Protein AF-A0A1Y2V4C5-F1 (afdb_monomer_lite)

Radius of gyration: 50.2 Å; chains: 1; bounding box: 95×30×123 Å

pLDDT: mean 75.64, std 15.16, range [37.66, 94.31]

Structure (mmCIF, N/CA/C/O backbone):
data_AF-A0A1Y2V4C5-F1
#
_entry.id   AF-A0A1Y2V4C5-F1
#
loop_
_atom_site.group_PDB
_atom_site.id
_atom_site.type_symbol
_atom_site.label_atom_id
_atom_site.label_alt_id
_atom_site.label_comp_id
_atom_site.label_asym_id
_atom_site.label_entity_id
_atom_site.label_seq_id
_atom_site.pdbx_PDB_ins_code
_atom_site.Cartn_x
_atom_site.Cartn_y
_atom_site.Cartn_z
_atom_site.occupancy
_atom_site.B_iso_or_equiv
_atom_site.auth_seq_id
_atom_site.auth_comp_id
_atom_site.auth_asym_id
_atom_site.auth_atom_id
_atom_site.pdbx_PDB_model_num
ATOM 1 N N . MET A 1 1 ? -39.840 11.032 -81.478 1.00 46.09 1 MET A N 1
ATOM 2 C CA . MET A 1 1 ? -39.096 10.613 -82.683 1.00 46.09 1 MET A CA 1
ATOM 3 C C . MET A 1 1 ? -38.086 11.692 -83.030 1.00 46.09 1 MET A C 1
ATOM 5 O O . MET A 1 1 ? -38.484 12.723 -83.542 1.00 46.09 1 MET A O 1
ATOM 9 N N . ALA A 1 2 ? -36.811 11.477 -82.729 1.00 44.84 2 ALA A N 1
ATOM 10 C CA . ALA A 1 2 ? -35.700 12.157 -83.389 1.00 44.84 2 ALA A CA 1
ATOM 11 C C . ALA A 1 2 ? -34.472 11.271 -83.172 1.00 44.84 2 ALA A C 1
ATOM 13 O O . ALA A 1 2 ? -34.138 10.928 -82.042 1.00 44.84 2 ALA A O 1
ATOM 14 N N . LYS A 1 3 ? -33.939 10.770 -84.283 1.00 42.38 3 LYS A N 1
ATOM 15 C CA . LYS A 1 3 ? -32.943 9.704 -84.363 1.00 42.38 3 LYS A CA 1
ATOM 16 C C . LYS A 1 3 ? -31.620 10.148 -83.742 1.00 42.38 3 LYS A C 1
ATOM 18 O O . LYS A 1 3 ? -31.137 11.237 -84.033 1.00 42.38 3 LYS A O 1
ATOM 23 N N . ALA A 1 4 ? -31.037 9.257 -82.942 1.00 41.31 4 ALA A N 1
ATOM 24 C CA . ALA A 1 4 ? -29.638 9.301 -82.552 1.00 41.31 4 ALA A CA 1
ATOM 25 C C . ALA A 1 4 ? -28.770 9.276 -83.819 1.00 41.31 4 ALA A C 1
ATOM 27 O O . ALA A 1 4 ? -28.808 8.313 -84.585 1.00 41.31 4 ALA A O 1
ATOM 28 N N . GLN A 1 5 ? -28.040 10.363 -84.054 1.00 44.66 5 GLN A N 1
ATOM 29 C CA . GLN A 1 5 ? -27.043 10.462 -85.110 1.00 44.66 5 GLN A CA 1
ATOM 30 C C . GLN A 1 5 ? -25.678 10.215 -84.466 1.00 44.66 5 GLN A C 1
ATOM 32 O O . GLN A 1 5 ? -25.085 11.101 -83.856 1.00 44.66 5 GLN A O 1
ATOM 37 N N . THR A 1 6 ? -25.228 8.969 -84.545 1.00 49.00 6 THR A N 1
ATOM 38 C CA . THR A 1 6 ? -23.896 8.523 -84.130 1.00 49.00 6 THR A CA 1
ATOM 39 C C . THR A 1 6 ? -22.840 9.134 -85.068 1.00 49.00 6 THR A C 1
ATOM 41 O O . THR A 1 6 ? -22.988 8.987 -86.285 1.00 49.00 6 THR A O 1
ATOM 44 N N . PRO A 1 7 ? -21.791 9.814 -84.567 1.00 55.66 7 PRO A N 1
ATOM 45 C CA . PRO A 1 7 ? -20.663 10.230 -85.400 1.00 55.66 7 PRO A CA 1
ATOM 46 C C . PRO A 1 7 ? -19.769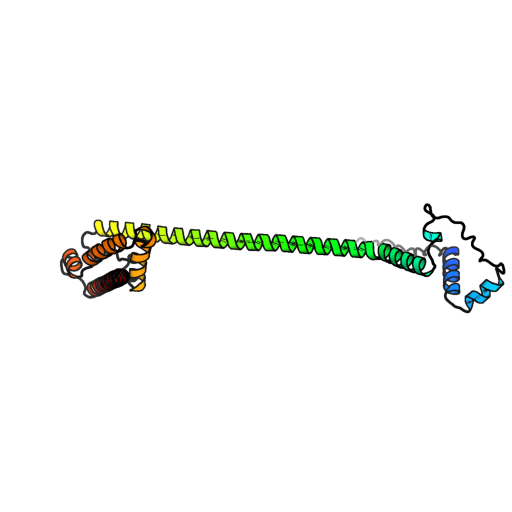 9.026 -85.783 1.00 55.66 7 PRO A C 1
ATOM 48 O O . PRO A 1 7 ? -19.755 8.022 -85.067 1.00 55.66 7 PRO A O 1
ATOM 51 N N . PRO A 1 8 ? -19.059 9.096 -86.927 1.00 53.41 8 PRO A N 1
ATOM 52 C CA . PRO A 1 8 ? -18.343 7.968 -87.530 1.00 53.41 8 PRO A CA 1
ATOM 53 C C . PRO A 1 8 ? -17.108 7.522 -86.724 1.00 53.41 8 PRO A C 1
ATOM 55 O O . PRO A 1 8 ? -16.562 8.306 -85.944 1.00 53.41 8 PRO A O 1
ATOM 58 N N . PRO A 1 9 ? -16.647 6.269 -86.917 1.00 44.12 9 PRO A N 1
ATOM 59 C CA . PRO A 1 9 ? -15.539 5.696 -86.163 1.00 44.12 9 PRO A CA 1
ATOM 60 C C . PRO A 1 9 ? -14.227 6.419 -86.482 1.00 44.12 9 PRO A C 1
ATOM 62 O O . PRO A 1 9 ? -13.789 6.468 -87.631 1.00 44.12 9 PRO A O 1
ATOM 65 N N . ILE A 1 10 ? -13.588 6.962 -85.446 1.00 44.53 10 ILE A N 1
ATOM 66 C CA . ILE A 1 10 ? -12.227 7.490 -85.527 1.00 44.53 10 ILE A CA 1
ATOM 67 C C . ILE A 1 10 ? -11.297 6.281 -85.603 1.00 44.53 10 ILE A C 1
ATOM 69 O O . ILE A 1 10 ? -11.148 5.533 -84.637 1.00 44.53 10 ILE A O 1
ATOM 73 N N . GLY A 1 11 ? -10.738 6.065 -86.793 1.00 40.19 11 GLY A N 1
ATOM 74 C CA . GLY A 1 11 ? -9.733 5.046 -87.048 1.00 40.19 11 GLY A CA 1
ATOM 75 C C . GLY A 1 11 ? -8.535 5.235 -86.126 1.00 40.19 11 GLY A C 1
ATOM 76 O O . GLY A 1 11 ? -8.014 6.340 -85.974 1.00 40.19 11 GLY A O 1
ATOM 77 N N . ILE A 1 12 ? -8.122 4.133 -85.509 1.00 37.66 12 ILE A N 1
ATOM 78 C CA . ILE A 1 12 ? -6.871 4.009 -84.771 1.00 37.66 12 ILE A CA 1
ATOM 79 C C . ILE A 1 12 ? -5.751 4.319 -85.766 1.00 37.66 12 ILE A C 1
ATOM 81 O O . ILE A 1 12 ? -5.476 3.524 -86.663 1.00 37.66 12 ILE A O 1
ATOM 85 N N . VAL A 1 13 ? -5.144 5.498 -85.645 1.00 42.50 13 VAL A N 1
ATOM 86 C CA . VAL A 1 13 ? -3.888 5.800 -86.329 1.00 42.50 13 VAL A CA 1
ATOM 87 C C . VAL A 1 13 ? -2.843 4.909 -85.672 1.00 42.50 13 VAL A C 1
ATOM 89 O O . VAL A 1 13 ? -2.454 5.139 -84.528 1.00 42.50 13 VAL A O 1
ATOM 92 N N . ALA A 1 14 ? -2.449 3.851 -86.377 1.00 41.53 14 ALA A N 1
ATOM 93 C CA . ALA A 1 14 ? -1.225 3.131 -86.087 1.00 41.53 14 ALA A CA 1
ATOM 94 C C . ALA A 1 14 ? -0.082 4.146 -86.193 1.00 41.53 14 ALA A C 1
ATOM 96 O O . ALA A 1 14 ? 0.229 4.641 -87.274 1.00 41.53 14 ALA A O 1
ATOM 97 N N . ILE A 1 15 ? 0.471 4.534 -85.047 1.00 41.81 15 ILE A N 1
ATOM 98 C CA . ILE A 1 15 ? 1.743 5.241 -84.998 1.00 41.81 15 ILE A CA 1
ATOM 99 C C . ILE A 1 15 ? 2.778 4.145 -85.221 1.00 41.81 15 ILE A C 1
ATOM 101 O O . ILE A 1 15 ? 3.087 3.393 -84.297 1.00 41.81 15 ILE A O 1
ATOM 105 N N . ASP A 1 16 ? 3.229 4.005 -86.467 1.00 45.09 16 ASP A N 1
ATOM 106 C CA . ASP A 1 16 ? 4.407 3.203 -86.778 1.00 45.09 16 ASP A CA 1
ATOM 107 C C . ASP A 1 16 ? 5.547 3.647 -85.844 1.00 45.09 16 ASP A C 1
ATOM 109 O O . ASP A 1 16 ? 5.777 4.856 -85.694 1.00 45.09 16 ASP A O 1
ATOM 113 N N . PRO A 1 17 ? 6.236 2.715 -85.159 1.00 50.81 17 PRO A N 1
ATOM 114 C CA . PRO A 1 17 ? 7.383 3.078 -84.346 1.00 50.81 17 PRO A CA 1
ATOM 115 C C . PRO A 1 17 ? 8.443 3.728 -85.248 1.00 50.81 17 PRO A C 1
ATOM 117 O O . PRO A 1 17 ? 8.589 3.324 -86.406 1.00 50.81 17 PRO A O 1
ATOM 120 N N . PRO A 1 18 ? 9.178 4.739 -84.748 1.00 56.62 18 PRO A N 1
ATOM 121 C CA . PRO A 1 18 ? 10.232 5.375 -85.525 1.00 56.62 18 PRO A CA 1
ATOM 122 C C . PRO A 1 18 ? 11.192 4.296 -86.047 1.00 56.62 18 PRO A C 1
ATOM 124 O O . PRO A 1 18 ? 11.501 3.365 -85.295 1.00 56.62 18 PRO A O 1
ATOM 127 N N . PRO A 1 19 ? 11.639 4.380 -87.314 1.00 56.22 19 PRO A N 1
ATOM 128 C CA . PRO A 1 19 ? 12.571 3.406 -87.857 1.00 56.22 19 PRO A CA 1
ATOM 129 C C . PRO A 1 19 ? 13.790 3.356 -86.939 1.00 56.22 19 PRO A C 1
ATOM 131 O O . PRO A 1 19 ? 14.382 4.393 -86.633 1.00 56.22 19 PRO A O 1
ATOM 134 N N . LEU A 1 20 ? 14.098 2.153 -86.449 1.00 54.72 20 LEU A N 1
ATOM 135 C CA . LEU A 1 20 ? 15.278 1.888 -85.638 1.00 54.72 20 LEU A CA 1
ATOM 136 C C . LEU A 1 20 ? 16.486 2.484 -86.359 1.00 54.72 20 LEU A C 1
ATOM 138 O O . LEU A 1 20 ? 16.687 2.223 -87.547 1.00 54.72 20 LEU A O 1
ATOM 142 N N . ASP A 1 21 ? 17.235 3.316 -85.640 1.00 61.31 21 ASP A N 1
ATOM 143 C CA . ASP A 1 21 ? 18.470 3.923 -86.113 1.00 61.31 21 ASP A CA 1
ATOM 144 C C . ASP A 1 21 ? 19.362 2.809 -86.674 1.00 61.31 21 ASP A C 1
ATOM 146 O O . ASP A 1 21 ? 19.810 1.920 -85.945 1.00 61.31 21 ASP A O 1
ATOM 150 N N . THR A 1 22 ? 19.545 2.793 -87.994 1.00 64.88 22 THR A N 1
ATOM 151 C CA . THR A 1 22 ? 20.276 1.732 -88.701 1.00 64.88 22 THR A CA 1
ATOM 152 C C . THR A 1 22 ? 21.697 1.590 -88.168 1.00 64.88 22 THR A C 1
ATOM 154 O O . THR A 1 22 ? 22.275 0.507 -88.213 1.00 64.88 22 THR A O 1
ATOM 157 N N . GLU A 1 23 ? 22.239 2.674 -87.617 1.00 56.19 23 GLU A N 1
ATOM 158 C CA . GLU A 1 23 ? 23.554 2.719 -86.995 1.00 56.19 23 GLU A CA 1
ATOM 159 C C . GLU A 1 23 ? 23.574 2.024 -85.622 1.00 56.19 23 GLU A C 1
ATOM 161 O O . GLU A 1 23 ? 24.571 1.398 -85.258 1.00 56.19 23 GLU A O 1
ATOM 166 N N . ALA A 1 24 ? 22.452 2.034 -84.893 1.00 65.69 24 ALA A N 1
ATOM 167 C CA . ALA A 1 24 ? 22.287 1.301 -83.641 1.00 65.69 24 ALA A CA 1
ATOM 168 C C . ALA A 1 24 ? 22.151 -0.208 -83.879 1.00 65.69 24 ALA A C 1
ATOM 170 O O . ALA A 1 24 ? 22.843 -0.980 -83.222 1.00 65.69 24 ALA A O 1
ATOM 171 N N . ALA A 1 25 ? 21.347 -0.625 -84.864 1.00 67.00 25 ALA A N 1
ATOM 172 C CA . ALA A 1 25 ? 21.227 -2.036 -85.245 1.00 67.00 25 ALA A CA 1
ATOM 173 C C . ALA A 1 25 ? 22.546 -2.593 -85.816 1.00 67.00 25 ALA A C 1
ATOM 175 O O . ALA A 1 25 ? 22.916 -3.733 -85.541 1.00 67.00 25 ALA A O 1
ATOM 176 N N . PHE A 1 26 ? 23.296 -1.773 -86.561 1.00 63.44 26 PHE A N 1
ATOM 177 C CA . PHE A 1 26 ? 24.639 -2.116 -87.031 1.00 63.44 26 PHE A CA 1
ATOM 178 C C . PHE A 1 26 ? 25.641 -2.240 -85.874 1.00 63.44 26 PHE A C 1
ATOM 180 O O . PHE A 1 26 ? 26.400 -3.204 -85.832 1.00 63.44 26 PHE A O 1
ATOM 187 N N . ARG A 1 27 ? 25.625 -1.315 -84.902 1.00 70.44 27 ARG A N 1
ATOM 188 C CA . ARG A 1 27 ? 26.461 -1.423 -83.694 1.00 70.44 27 ARG A CA 1
ATOM 189 C C . ARG A 1 27 ? 26.118 -2.658 -82.880 1.00 70.44 27 ARG A C 1
ATOM 191 O O . ARG A 1 27 ? 27.027 -3.361 -82.463 1.00 70.44 27 ARG A O 1
ATOM 198 N N . GLU A 1 28 ? 24.840 -2.918 -82.649 1.00 67.12 28 GLU A N 1
ATOM 199 C CA . GLU A 1 28 ? 24.392 -4.079 -81.883 1.00 67.12 28 GLU A CA 1
ATOM 200 C C . GLU A 1 28 ? 24.796 -5.381 -82.587 1.00 67.12 28 GLU A C 1
ATOM 202 O O . GLU A 1 28 ? 25.401 -6.239 -81.955 1.00 67.12 28 GLU A O 1
ATOM 207 N N . SER A 1 29 ? 24.633 -5.462 -83.913 1.00 67.12 29 SER A N 1
ATOM 208 C CA . SER A 1 29 ? 25.127 -6.582 -84.727 1.00 67.12 29 SER A CA 1
ATOM 209 C C . SER A 1 29 ? 26.657 -6.728 -84.712 1.00 67.12 29 SER A C 1
ATOM 211 O O . SER A 1 29 ? 27.150 -7.851 -84.793 1.00 67.12 29 SER A O 1
ATOM 213 N N . LEU A 1 30 ? 27.416 -5.630 -84.612 1.00 69.06 30 LEU A N 1
ATOM 214 C CA . LEU A 1 30 ? 28.881 -5.656 -84.501 1.00 69.06 30 LEU A CA 1
ATOM 215 C C . LEU A 1 30 ? 29.334 -6.180 -83.129 1.00 69.06 30 LEU A C 1
ATOM 217 O O . LEU A 1 30 ? 30.294 -6.942 -83.046 1.00 69.06 30 LEU A O 1
ATOM 221 N N . PHE A 1 31 ? 28.644 -5.783 -82.057 1.00 65.31 31 PHE A N 1
ATOM 222 C CA . PHE A 1 31 ? 28.931 -6.255 -80.702 1.00 65.31 31 PHE A CA 1
ATOM 223 C C . PHE A 1 31 ? 28.535 -7.723 -80.506 1.00 65.31 31 PHE A C 1
ATOM 225 O O . PHE A 1 31 ? 29.270 -8.453 -79.846 1.00 65.31 31 PHE A O 1
ATOM 232 N N . ASP A 1 32 ? 27.438 -8.162 -81.124 1.00 63.91 32 ASP A N 1
ATOM 233 C CA . ASP A 1 32 ? 26.999 -9.562 -81.104 1.00 63.91 32 ASP A CA 1
ATOM 234 C C . ASP A 1 32 ? 27.986 -10.466 -81.871 1.00 63.91 32 ASP A C 1
ATOM 236 O O . ASP A 1 32 ? 28.361 -11.533 -81.394 1.00 63.91 32 ASP A O 1
ATOM 240 N N . ALA A 1 33 ? 28.533 -9.989 -82.998 1.00 59.56 33 ALA A N 1
ATOM 241 C CA . ALA A 1 33 ? 29.562 -10.701 -83.766 1.00 59.56 33 ALA A CA 1
ATOM 242 C C . ALA A 1 33 ? 30.948 -10.761 -83.083 1.00 59.56 33 ALA A C 1
ATOM 244 O O . ALA A 1 33 ? 31.764 -11.602 -83.451 1.00 59.56 33 ALA A O 1
ATOM 245 N N . MET A 1 34 ? 31.233 -9.889 -82.106 1.00 55.97 34 MET A N 1
ATOM 246 C CA . MET A 1 34 ? 32.436 -9.967 -81.257 1.00 55.97 34 MET A CA 1
ATOM 247 C C . MET A 1 34 ? 32.277 -10.939 -80.079 1.00 55.97 34 MET A C 1
ATOM 249 O O . MET A 1 34 ? 33.269 -11.261 -79.429 1.00 55.97 34 MET A O 1
ATOM 253 N N . ALA A 1 35 ? 31.049 -11.367 -79.774 1.00 58.28 35 ALA A N 1
ATOM 254 C CA . ALA A 1 35 ? 30.764 -12.323 -78.708 1.00 58.28 35 ALA A CA 1
ATOM 255 C C . ALA A 1 35 ? 30.873 -13.792 -79.169 1.00 58.28 35 ALA A C 1
ATOM 257 O O . ALA A 1 35 ? 30.840 -14.682 -78.320 1.00 58.28 35 ALA A O 1
ATOM 258 N N . ASP A 1 36 ? 31.022 -14.032 -80.480 1.00 54.34 36 ASP A N 1
ATOM 259 C CA . ASP A 1 36 ? 31.172 -15.352 -81.102 1.00 54.34 36 ASP A CA 1
ATOM 260 C C . ASP A 1 36 ? 32.556 -15.485 -81.771 1.00 54.34 36 ASP A C 1
ATOM 262 O O . ASP A 1 36 ? 32.934 -14.672 -82.621 1.00 54.34 36 ASP A O 1
ATOM 266 N N . ASP A 1 37 ? 33.328 -16.508 -81.391 1.00 53.47 37 ASP A N 1
ATOM 267 C CA . ASP A 1 37 ? 34.740 -16.678 -81.784 1.00 53.47 37 ASP A CA 1
ATOM 268 C C . ASP A 1 37 ? 34.931 -16.894 -83.310 1.00 53.47 37 ASP A C 1
ATOM 270 O O . ASP A 1 37 ? 36.032 -16.703 -83.828 1.00 53.47 37 ASP A O 1
ATOM 274 N N . GLU A 1 38 ? 33.874 -17.224 -84.069 1.00 57.81 38 GLU A N 1
ATOM 275 C CA . GLU A 1 38 ? 33.905 -17.309 -85.544 1.00 57.81 38 GLU A CA 1
ATOM 276 C C . GLU A 1 38 ? 33.687 -15.952 -86.252 1.00 57.81 38 GLU A C 1
ATOM 278 O O . GLU A 1 38 ? 34.181 -15.746 -87.365 1.00 57.81 38 GLU A O 1
ATOM 283 N N . GLY A 1 39 ? 33.007 -14.989 -85.617 1.00 54.72 39 GLY A N 1
ATOM 284 C CA . GLY A 1 39 ? 32.774 -13.643 -86.164 1.00 54.72 39 GLY A CA 1
ATOM 285 C C . GLY A 1 39 ? 34.009 -12.739 -86.088 1.00 54.72 39 GLY A C 1
ATOM 286 O O . GLY A 1 39 ? 34.236 -11.905 -86.972 1.00 54.72 39 GLY A O 1
ATOM 287 N N . ALA A 1 40 ? 34.862 -12.956 -85.083 1.00 53.41 40 ALA A N 1
ATOM 288 C CA . ALA A 1 40 ? 36.129 -12.251 -84.902 1.00 53.41 40 ALA A CA 1
ATOM 289 C C . ALA A 1 40 ? 37.104 -12.461 -86.081 1.00 53.41 40 ALA A C 1
ATOM 291 O O . ALA A 1 40 ? 37.748 -11.509 -86.525 1.00 53.41 40 ALA A O 1
ATOM 292 N N . ALA A 1 41 ? 3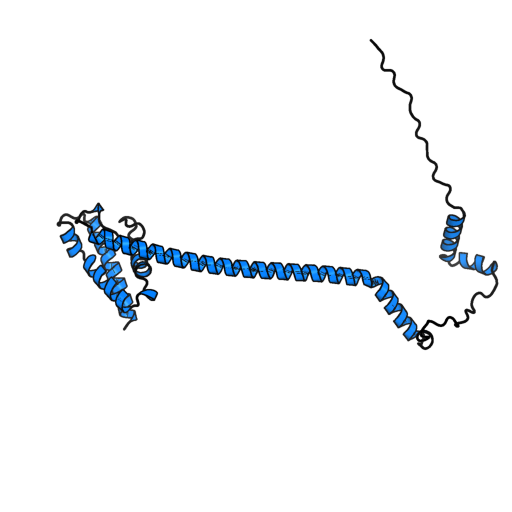7.141 -13.669 -86.659 1.00 54.09 41 ALA A N 1
ATOM 293 C CA . ALA A 1 41 ? 38.022 -14.017 -87.779 1.00 54.09 41 ALA A CA 1
ATOM 294 C C . ALA A 1 41 ? 37.656 -13.301 -89.098 1.00 54.09 4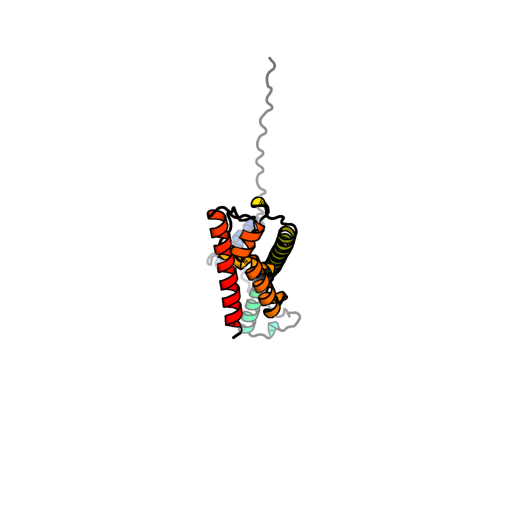1 ALA A C 1
ATOM 296 O O . ALA A 1 41 ? 38.521 -13.033 -89.935 1.00 54.09 41 ALA A O 1
ATOM 297 N N . TYR A 1 42 ? 36.380 -12.946 -89.295 1.00 54.81 42 TYR A N 1
ATOM 298 C CA . TYR A 1 42 ? 35.942 -12.167 -90.459 1.00 54.81 42 TYR A CA 1
ATOM 299 C C . TYR A 1 42 ? 36.445 -10.714 -90.390 1.00 54.81 42 TYR A C 1
ATOM 301 O O . TYR A 1 42 ? 36.895 -10.159 -91.394 1.00 54.81 42 TYR A O 1
ATOM 309 N N . TRP A 1 43 ? 36.441 -10.112 -89.197 1.00 56.56 43 TRP A N 1
ATOM 310 C CA . TRP A 1 43 ? 36.900 -8.736 -88.971 1.00 56.56 43 TRP A CA 1
ATOM 311 C C . TRP A 1 43 ? 38.422 -8.608 -88.822 1.00 56.56 43 TRP A C 1
ATOM 313 O O . TRP A 1 43 ? 38.974 -7.556 -89.153 1.00 56.56 43 TRP A O 1
ATOM 323 N N . GLU A 1 44 ? 39.108 -9.686 -88.434 1.00 55.59 44 GLU A N 1
ATOM 324 C CA . GLU A 1 44 ? 40.575 -9.784 -88.430 1.00 55.59 44 GLU A CA 1
ATOM 325 C C . GLU A 1 44 ? 41.170 -9.603 -89.842 1.00 55.59 44 GLU A C 1
ATOM 327 O O . GLU A 1 44 ? 42.232 -9.004 -90.011 1.00 55.59 44 GLU A O 1
ATOM 332 N N . ASN A 1 45 ? 40.448 -10.033 -90.882 1.00 56.38 45 ASN A N 1
ATOM 333 C CA . ASN A 1 45 ? 40.897 -9.935 -92.275 1.00 56.38 45 ASN A CA 1
ATOM 334 C C . ASN A 1 45 ? 40.586 -8.566 -92.926 1.00 56.38 45 ASN A C 1
ATOM 336 O O . ASN A 1 45 ? 41.232 -8.167 -93.893 1.00 56.38 45 ASN A O 1
ATOM 340 N N . VAL A 1 46 ? 39.612 -7.814 -92.399 1.00 63.53 46 VAL A N 1
ATOM 341 C CA . VAL A 1 46 ? 39.176 -6.525 -92.979 1.00 63.53 46 VAL A CA 1
ATOM 342 C C . VAL A 1 46 ? 40.018 -5.343 -92.482 1.00 63.53 46 VAL A C 1
ATOM 344 O O . VAL A 1 46 ? 40.241 -4.395 -93.235 1.00 63.53 46 VAL A O 1
ATOM 347 N N . TYR A 1 47 ? 40.555 -5.404 -91.262 1.00 53.34 47 TYR A N 1
ATOM 348 C CA . TYR A 1 47 ? 41.406 -4.349 -90.699 1.00 53.34 47 TYR A CA 1
ATOM 349 C C . TYR A 1 47 ? 42.787 -4.872 -90.307 1.00 53.34 47 TYR A C 1
ATOM 351 O O . TYR A 1 47 ? 43.245 -4.638 -89.193 1.00 53.34 47 TYR A O 1
ATOM 359 N N . GLY A 1 48 ? 43.458 -5.540 -91.253 1.00 58.88 48 GLY A N 1
ATOM 360 C CA . GLY A 1 48 ? 44.849 -6.002 -91.172 1.00 58.88 48 GLY A CA 1
ATOM 361 C C . GLY A 1 48 ? 45.877 -4.879 -90.968 1.00 58.88 48 GLY A C 1
ATOM 362 O O . GLY A 1 48 ? 46.728 -4.619 -91.818 1.00 58.88 48 GLY A O 1
ATOM 363 N N . GLN A 1 49 ? 45.816 -4.224 -89.815 1.00 56.75 49 GLN A N 1
ATOM 364 C CA . GLN A 1 49 ? 46.878 -3.445 -89.209 1.00 56.75 49 GLN A CA 1
ATOM 365 C C . GLN A 1 49 ? 47.058 -3.945 -87.774 1.00 56.75 49 GLN A C 1
ATOM 367 O O . GLN A 1 49 ? 46.058 -4.176 -87.094 1.00 56.75 49 GLN A O 1
ATOM 372 N N . PRO A 1 50 ? 48.300 -4.078 -87.277 1.00 48.34 50 PRO A N 1
ATOM 373 C CA . PRO A 1 50 ? 48.564 -4.309 -85.865 1.00 48.34 50 PRO A CA 1
ATOM 374 C C . PRO A 1 50 ? 48.069 -3.111 -85.044 1.00 48.34 50 PRO A C 1
ATOM 376 O O . PRO A 1 50 ? 48.811 -2.182 -84.729 1.00 48.34 50 PRO A O 1
ATOM 379 N N . ILE A 1 51 ? 46.788 -3.099 -84.696 1.00 53.41 51 ILE A N 1
ATOM 380 C CA . ILE A 1 51 ? 46.327 -2.346 -83.542 1.00 53.41 51 ILE A CA 1
ATOM 381 C C . ILE A 1 51 ? 46.868 -3.165 -82.383 1.00 53.41 51 ILE A C 1
ATOM 383 O O . ILE A 1 51 ? 46.423 -4.288 -82.227 1.00 53.41 51 ILE A O 1
ATOM 387 N N . HIS A 1 52 ? 47.886 -2.653 -81.687 1.00 47.06 52 HIS A N 1
ATOM 388 C CA . HIS A 1 52 ? 48.369 -3.002 -80.334 1.00 47.06 52 HIS A CA 1
ATOM 389 C C . HIS A 1 52 ? 49.883 -2.745 -80.232 1.00 47.06 52 HIS A C 1
ATOM 391 O O . HIS A 1 52 ? 50.687 -3.636 -79.986 1.00 47.06 52 HIS A O 1
ATOM 397 N N . VAL A 1 53 ? 50.269 -1.476 -80.359 1.00 47.91 53 VAL A N 1
ATOM 398 C CA . VAL A 1 53 ? 51.312 -0.921 -79.490 1.00 47.91 53 VAL A CA 1
ATOM 399 C C . VAL A 1 53 ? 50.715 0.346 -78.908 1.00 47.91 53 VAL A C 1
ATOM 401 O O . VAL A 1 53 ? 50.808 1.429 -79.482 1.00 47.91 53 VAL A O 1
ATOM 404 N N . TYR A 1 54 ? 50.003 0.197 -77.796 1.00 43.38 54 TYR A N 1
ATOM 405 C CA . TYR A 1 54 ? 49.671 1.360 -76.992 1.00 43.38 54 TYR A CA 1
ATOM 406 C C . TYR A 1 54 ? 50.970 1.808 -76.325 1.00 43.38 54 TYR A C 1
ATOM 408 O O . TYR A 1 54 ? 51.563 1.054 -75.557 1.00 43.38 54 TYR A O 1
ATOM 416 N N . SER A 1 55 ? 51.432 3.016 -76.649 1.00 44.19 55 SER A N 1
ATOM 417 C CA . SER A 1 55 ? 52.430 3.691 -75.821 1.00 44.19 55 SER A CA 1
ATOM 418 C C . SER A 1 55 ? 51.872 3.756 -74.394 1.00 44.19 55 SER A C 1
ATOM 420 O O . SER A 1 55 ? 50.783 4.294 -74.181 1.00 44.19 55 SER A O 1
ATOM 422 N N . GLN A 1 56 ? 52.597 3.186 -73.428 1.00 51.16 56 GLN A N 1
ATOM 423 C CA . GLN A 1 56 ? 52.295 3.265 -71.994 1.00 51.16 56 GLN A CA 1
ATOM 424 C C . GLN A 1 56 ? 52.498 4.690 -71.428 1.00 51.16 56 GLN A C 1
ATOM 426 O O . GLN A 1 56 ? 52.550 4.875 -70.223 1.00 51.16 56 GLN A O 1
ATOM 431 N N . GLU A 1 57 ? 52.601 5.726 -72.263 1.00 47.50 57 GLU A N 1
ATOM 432 C CA . GLU A 1 57 ? 52.903 7.101 -71.848 1.00 47.50 57 GLU A CA 1
ATOM 433 C C . GLU A 1 57 ? 51.640 7.940 -71.597 1.00 47.50 57 GLU A C 1
ATOM 435 O O . GLU A 1 57 ? 51.528 9.085 -72.044 1.00 47.50 57 GLU A O 1
ATOM 440 N N . LYS A 1 58 ? 50.649 7.402 -70.882 1.00 49.62 58 LYS A N 1
ATOM 441 C CA . LYS A 1 58 ? 49.605 8.255 -70.297 1.00 49.62 58 LYS A CA 1
ATOM 442 C C . LYS A 1 58 ? 49.766 8.288 -68.789 1.00 49.62 58 LYS A C 1
ATOM 444 O O . LYS A 1 58 ? 48.991 7.667 -68.068 1.00 49.62 58 LYS A O 1
ATOM 449 N N . ALA A 1 59 ? 50.737 9.109 -68.384 1.00 51.09 59 ALA A N 1
ATOM 450 C CA . ALA A 1 59 ? 50.983 9.533 -67.017 1.00 51.09 59 ALA A CA 1
ATOM 451 C C . ALA A 1 59 ? 49.665 9.849 -66.304 1.00 51.09 59 ALA A C 1
ATOM 453 O O . ALA A 1 59 ? 48.981 10.833 -66.611 1.00 51.09 59 ALA A O 1
ATOM 454 N N . GLY A 1 60 ? 49.311 9.012 -65.329 1.00 57.19 60 GLY A N 1
ATOM 455 C CA . GLY A 1 60 ? 48.399 9.439 -64.276 1.00 57.19 60 GLY A CA 1
ATOM 456 C C . GLY A 1 60 ? 49.003 10.658 -63.559 1.00 57.19 60 GLY A C 1
ATOM 457 O O . GLY A 1 60 ? 50.227 10.764 -63.498 1.00 57.19 60 GLY A O 1
ATOM 458 N N . PRO A 1 61 ? 48.195 11.581 -63.007 1.00 59.91 61 PRO A N 1
ATOM 459 C CA . PRO A 1 61 ? 48.688 12.841 -62.440 1.00 59.91 61 PRO A CA 1
ATOM 460 C C . PRO A 1 61 ? 49.802 12.698 -61.383 1.00 59.91 61 PRO A C 1
ATOM 462 O O . PRO A 1 61 ? 50.611 13.613 -61.268 1.00 59.91 61 PRO A O 1
ATOM 465 N N . ASP A 1 62 ? 49.896 11.553 -60.691 1.00 58.44 62 ASP A N 1
ATOM 466 C CA . ASP A 1 62 ? 50.949 11.255 -59.702 1.00 58.44 62 ASP A CA 1
ATOM 467 C C . ASP A 1 62 ? 51.970 10.179 -60.148 1.00 58.44 62 ASP A C 1
ATOM 469 O O . ASP A 1 62 ? 52.946 9.926 -59.445 1.00 58.44 62 ASP A O 1
ATOM 473 N N . GLY A 1 63 ? 51.788 9.526 -61.305 1.00 63.06 63 GLY A N 1
ATOM 474 C CA . GLY A 1 63 ? 52.723 8.508 -61.829 1.00 63.06 63 GLY A CA 1
ATOM 475 C C . GLY A 1 63 ? 52.915 7.245 -60.965 1.00 63.06 63 GLY A C 1
ATOM 476 O O . GLY A 1 63 ? 53.788 6.430 -61.253 1.00 63.06 63 GLY A O 1
ATOM 477 N N . GLU A 1 64 ? 52.129 7.060 -59.900 1.00 60.81 64 GLU A N 1
ATOM 478 C CA . GLU A 1 64 ? 52.276 5.935 -58.959 1.00 60.81 64 GLU A CA 1
ATOM 479 C C . GLU A 1 64 ? 51.831 4.588 -59.548 1.00 60.81 64 GLU A C 1
ATOM 481 O O . GLU A 1 64 ? 52.415 3.553 -59.241 1.00 60.81 64 GLU A O 1
ATOM 486 N N . LEU A 1 65 ? 50.840 4.609 -60.441 1.00 60.91 65 LEU A N 1
ATOM 487 C CA . LEU A 1 65 ? 50.268 3.420 -61.088 1.00 60.91 65 LEU A CA 1
ATOM 488 C C . LEU A 1 65 ? 51.246 2.716 -62.037 1.00 60.91 65 LEU A C 1
ATOM 490 O O . LEU A 1 65 ? 51.090 1.532 -62.302 1.00 60.91 65 LEU A O 1
ATOM 494 N N . GLU A 1 66 ? 52.241 3.443 -62.545 1.00 60.94 66 GLU A N 1
ATOM 495 C CA . GLU A 1 66 ? 53.224 2.958 -63.525 1.00 60.94 66 GLU A CA 1
ATOM 496 C C . GLU A 1 66 ? 54.443 2.296 -62.863 1.00 60.94 66 GLU A C 1
ATOM 498 O O . GLU A 1 66 ? 55.281 1.712 -63.545 1.00 60.94 66 GLU A O 1
ATOM 503 N N . ARG A 1 67 ? 54.565 2.405 -61.532 1.00 66.62 67 ARG A N 1
ATOM 504 C CA . ARG A 1 67 ? 55.644 1.789 -60.740 1.00 66.62 67 ARG A CA 1
ATOM 505 C C . ARG A 1 67 ? 55.221 0.498 -60.042 1.00 66.62 67 ARG A C 1
ATOM 507 O O . ARG A 1 67 ? 56.075 -0.141 -59.434 1.00 66.62 67 ARG A O 1
ATOM 514 N N . MET A 1 68 ? 53.931 0.173 -60.086 1.00 71.19 68 MET A N 1
ATOM 515 C CA . MET A 1 68 ? 53.378 -1.041 -59.493 1.00 71.19 68 MET A CA 1
ATOM 516 C C . MET A 1 68 ? 53.635 -2.228 -60.413 1.00 71.19 68 MET A C 1
ATOM 518 O O . MET A 1 68 ? 53.568 -2.090 -61.636 1.00 71.19 68 MET A O 1
ATOM 522 N N . ASP A 1 69 ? 53.930 -3.385 -59.827 1.00 76.62 69 ASP A N 1
ATOM 523 C CA . ASP A 1 69 ? 53.962 -4.627 -60.593 1.00 76.62 69 ASP A CA 1
ATOM 524 C C . ASP A 1 69 ? 52.541 -5.042 -61.037 1.00 76.62 69 ASP A C 1
ATOM 526 O O . ASP A 1 69 ? 51.528 -4.514 -60.564 1.00 76.62 69 ASP A O 1
ATOM 530 N N . ASP A 1 70 ? 52.447 -5.963 -61.998 1.00 72.25 70 ASP A N 1
ATOM 531 C CA . ASP A 1 70 ? 51.159 -6.371 -62.576 1.00 72.25 70 ASP A CA 1
ATOM 532 C C . ASP A 1 70 ? 50.197 -6.963 -61.517 1.00 72.25 70 ASP A C 1
ATOM 534 O O . ASP A 1 70 ? 48.974 -6.806 -61.623 1.00 72.25 70 ASP A O 1
ATOM 538 N N . ASP A 1 71 ? 50.731 -7.590 -60.462 1.00 74.38 71 ASP A N 1
ATOM 539 C CA . ASP A 1 71 ? 49.960 -8.171 -59.356 1.00 74.38 71 ASP A CA 1
ATOM 540 C C . ASP A 1 71 ? 49.409 -7.083 -58.411 1.00 74.38 71 ASP A C 1
ATOM 542 O O . ASP A 1 71 ? 48.243 -7.139 -57.989 1.00 74.38 71 ASP A O 1
ATOM 546 N N . GLU A 1 72 ? 50.209 -6.058 -58.122 1.00 75.62 72 GLU A N 1
ATOM 547 C CA . GLU A 1 72 ? 49.854 -4.856 -57.368 1.00 75.62 72 GLU A CA 1
ATOM 548 C C . GLU A 1 72 ? 48.813 -4.024 -58.123 1.00 75.62 72 GLU A C 1
ATOM 550 O O . GLU A 1 72 ? 47.812 -3.601 -57.532 1.00 75.62 72 GLU A O 1
ATOM 555 N N . TYR A 1 73 ? 48.964 -3.873 -59.441 1.00 73.19 73 TYR A N 1
ATOM 556 C CA . TYR A 1 73 ? 47.971 -3.219 -60.291 1.00 73.19 73 TYR A CA 1
ATOM 557 C C . TYR A 1 73 ? 46.641 -3.987 -60.289 1.00 73.19 73 TYR A C 1
ATOM 559 O O . TYR A 1 73 ? 45.572 -3.400 -60.092 1.00 73.19 73 TYR A O 1
ATOM 567 N N . ALA A 1 74 ? 46.677 -5.318 -60.418 1.00 79.06 74 ALA A N 1
ATOM 568 C CA . ALA A 1 74 ? 45.477 -6.151 -60.360 1.00 79.06 74 ALA A CA 1
ATOM 569 C C . ALA A 1 74 ? 44.791 -6.108 -58.982 1.00 79.06 74 ALA A C 1
ATOM 571 O O . ALA A 1 74 ? 43.558 -6.170 -58.890 1.00 79.06 74 ALA A O 1
ATOM 572 N N . ALA A 1 75 ? 45.549 -6.014 -57.887 1.00 81.38 75 ALA A N 1
ATOM 573 C CA . ALA A 1 75 ? 44.998 -5.816 -56.546 1.00 81.38 75 ALA A CA 1
ATOM 574 C C . ALA A 1 75 ? 44.353 -4.428 -56.399 1.00 81.38 75 ALA A C 1
ATOM 576 O O . ALA A 1 75 ? 43.213 -4.330 -55.935 1.00 81.38 75 ALA A O 1
ATOM 577 N N . PHE A 1 76 ? 45.025 -3.380 -56.876 1.00 77.06 76 PHE A N 1
ATOM 578 C CA . PHE A 1 76 ? 44.528 -2.008 -56.855 1.00 77.06 76 PHE A CA 1
ATOM 579 C C . PHE A 1 76 ? 43.240 -1.845 -57.673 1.00 77.06 76 PHE A C 1
ATOM 581 O O . PHE A 1 76 ? 42.263 -1.273 -57.188 1.00 77.06 76 PHE A O 1
ATOM 588 N N . VAL A 1 77 ? 43.175 -2.408 -58.885 1.00 82.94 77 VAL A N 1
ATOM 589 C CA . VAL A 1 77 ? 41.969 -2.361 -59.726 1.00 82.94 77 VAL A CA 1
ATOM 590 C C . VAL A 1 77 ? 40.818 -3.140 -59.090 1.00 82.94 77 VAL A C 1
ATOM 592 O O . VAL A 1 77 ? 39.693 -2.639 -59.066 1.00 82.94 77 VAL A O 1
ATOM 595 N N . ARG A 1 78 ? 41.067 -4.326 -58.512 1.00 79.94 78 ARG A N 1
ATOM 596 C CA . ARG A 1 78 ? 40.036 -5.080 -57.770 1.00 79.94 78 ARG A CA 1
ATOM 597 C C . ARG A 1 78 ? 39.506 -4.287 -56.582 1.00 79.94 78 ARG A C 1
ATOM 599 O O . ARG A 1 78 ? 38.293 -4.232 -56.386 1.00 79.94 78 ARG A O 1
ATOM 606 N N . GLN A 1 79 ? 40.391 -3.634 -55.835 1.00 79.56 79 GLN A N 1
ATOM 607 C CA . GLN A 1 79 ? 40.011 -2.761 -54.733 1.00 79.56 79 GLN A CA 1
ATOM 608 C C . GLN A 1 79 ? 39.177 -1.571 -55.227 1.00 79.56 79 GLN A C 1
ATOM 610 O O . GLN A 1 79 ? 38.115 -1.308 -54.672 1.00 79.56 79 GLN A O 1
ATOM 615 N N . LYS A 1 80 ? 39.583 -0.893 -56.307 1.00 80.56 80 LYS A N 1
ATOM 616 C CA . LYS A 1 80 ? 38.854 0.258 -56.869 1.00 80.56 80 LYS A CA 1
ATOM 617 C C . LYS A 1 80 ? 37.497 -0.118 -57.459 1.00 80.56 80 LYS A C 1
ATOM 619 O O . LYS A 1 80 ? 36.519 0.606 -57.265 1.00 80.56 80 LYS A O 1
ATOM 624 N N . MET A 1 81 ? 37.406 -1.259 -58.138 1.00 81.06 81 MET A N 1
ATOM 625 C CA . MET A 1 81 ? 36.136 -1.806 -58.622 1.00 81.06 81 MET A CA 1
ATOM 626 C C . MET A 1 81 ? 35.217 -2.189 -57.460 1.00 81.06 81 MET A C 1
ATOM 628 O O . MET A 1 81 ? 34.014 -1.918 -57.510 1.00 81.06 81 MET A O 1
ATOM 632 N N . TRP A 1 82 ? 35.774 -2.764 -56.390 1.00 82.19 82 TRP A N 1
ATOM 633 C CA . TRP A 1 82 ? 35.029 -3.072 -55.175 1.00 82.19 82 TRP A CA 1
ATOM 634 C C . TRP A 1 82 ? 34.525 -1.801 -54.492 1.00 82.19 82 TRP A C 1
ATOM 636 O O . TRP A 1 82 ? 33.329 -1.713 -54.236 1.00 82.19 82 TRP A O 1
ATOM 646 N N . GLU A 1 83 ? 35.382 -0.795 -54.296 1.00 77.25 83 GLU A N 1
ATOM 647 C CA . GLU A 1 83 ? 35.032 0.517 -53.733 1.00 77.25 83 GLU A CA 1
ATOM 648 C C . GLU A 1 83 ? 33.881 1.162 -54.516 1.00 77.25 83 GLU A C 1
ATOM 650 O O . GLU A 1 83 ? 32.872 1.535 -53.923 1.00 77.25 83 GLU A O 1
ATOM 655 N N . LYS A 1 84 ? 33.971 1.204 -55.852 1.00 76.06 84 LYS A N 1
ATOM 656 C CA . LYS A 1 84 ? 32.944 1.804 -56.719 1.00 76.06 84 LYS A CA 1
ATOM 657 C C . LYS A 1 84 ? 31.613 1.044 -56.696 1.00 76.06 84 LYS A C 1
ATOM 659 O O . LYS A 1 84 ? 30.553 1.662 -56.745 1.00 76.06 84 LYS A O 1
ATOM 664 N N . THR A 1 85 ? 31.655 -0.286 -56.614 1.00 74.19 85 THR A N 1
ATOM 665 C CA . THR A 1 85 ? 30.448 -1.135 -56.632 1.00 74.19 85 THR A CA 1
ATOM 666 C C . THR A 1 85 ? 29.804 -1.251 -55.245 1.00 74.19 85 THR A C 1
ATOM 668 O O . THR A 1 85 ? 28.585 -1.334 -55.127 1.00 74.19 85 THR A O 1
ATOM 671 N N . HIS A 1 86 ? 30.602 -1.224 -54.176 1.00 76.25 86 HIS A N 1
ATOM 672 C CA . HIS A 1 86 ? 30.134 -1.401 -52.799 1.00 76.25 86 HIS A CA 1
ATOM 673 C C . HIS A 1 86 ? 29.833 -0.086 -52.084 1.00 76.25 86 HIS A C 1
ATOM 675 O O . HIS A 1 86 ? 29.260 -0.130 -50.998 1.00 76.25 86 HIS A O 1
ATOM 681 N N . GLN A 1 87 ? 30.140 1.074 -52.672 1.00 73.25 87 GLN A N 1
ATOM 682 C CA . GLN A 1 87 ? 29.835 2.376 -52.074 1.00 73.25 87 GLN A CA 1
ATOM 683 C C . GLN A 1 87 ? 28.342 2.524 -51.727 1.00 73.25 87 GLN A C 1
ATOM 685 O O . GLN A 1 87 ? 28.014 2.880 -50.597 1.00 73.25 87 GLN A O 1
ATOM 690 N N . GLY A 1 88 ? 27.435 2.153 -52.640 1.00 74.94 88 GLY A N 1
ATOM 691 C CA . GLY A 1 88 ? 25.988 2.190 -52.378 1.00 74.94 88 GLY A CA 1
ATOM 692 C C . GLY A 1 88 ? 25.531 1.168 -51.330 1.00 74.94 88 GLY A C 1
ATOM 693 O O . GLY A 1 88 ? 24.691 1.470 -50.486 1.00 74.94 88 GLY A O 1
ATOM 694 N N . LEU A 1 89 ? 26.138 -0.024 -51.321 1.00 74.75 89 LEU A N 1
ATOM 695 C CA . LEU A 1 89 ? 25.823 -1.083 -50.358 1.00 74.75 89 LEU A CA 1
ATOM 696 C C . LEU A 1 89 ? 26.312 -0.741 -48.939 1.00 74.75 89 LEU A C 1
ATOM 698 O O . LEU A 1 89 ? 25.631 -1.041 -47.957 1.00 74.75 89 LEU A O 1
ATOM 702 N N . LEU A 1 90 ? 27.482 -0.109 -48.817 1.00 75.19 90 LEU A N 1
ATOM 703 C CA . LEU A 1 90 ? 28.040 0.365 -47.550 1.00 75.19 90 LEU A CA 1
ATOM 704 C C . LEU A 1 90 ? 27.205 1.509 -46.974 1.00 75.19 90 LEU A C 1
ATOM 706 O O . LEU A 1 90 ? 26.904 1.493 -45.781 1.00 75.19 90 LEU A O 1
ATOM 710 N N . GLU A 1 91 ? 26.781 2.454 -47.813 1.00 81.50 91 GLU A N 1
ATOM 711 C CA . GLU A 1 91 ? 25.909 3.554 -47.402 1.00 81.50 91 GLU A CA 1
ATOM 712 C C . GLU A 1 91 ? 24.529 3.044 -46.956 1.00 81.50 91 GLU A C 1
ATOM 714 O O . GLU A 1 91 ? 24.030 3.422 -45.892 1.00 81.50 91 GLU A O 1
ATOM 719 N N . GLU A 1 92 ? 23.929 2.113 -47.704 1.00 81.69 92 GLU A N 1
ATOM 720 C CA . GLU A 1 92 ? 22.646 1.511 -47.335 1.00 81.69 92 GLU A CA 1
ATOM 721 C C . GLU A 1 92 ? 22.748 0.698 -46.034 1.00 81.69 92 GLU A C 1
ATOM 723 O O . GLU A 1 92 ? 21.893 0.814 -45.145 1.00 81.69 92 GLU A O 1
ATOM 728 N N . ARG A 1 93 ? 23.822 -0.086 -45.871 1.00 79.44 93 ARG A N 1
ATOM 729 C CA . ARG A 1 93 ? 24.088 -0.849 -44.646 1.00 79.44 93 ARG A CA 1
ATOM 730 C C . ARG A 1 93 ? 24.290 0.075 -43.447 1.00 79.44 93 ARG A C 1
ATOM 732 O O . ARG A 1 93 ? 23.688 -0.179 -42.402 1.00 79.44 93 ARG A O 1
ATOM 739 N N . ALA A 1 94 ? 25.057 1.154 -43.604 1.00 86.38 94 ALA A N 1
ATOM 740 C CA . ALA A 1 94 ? 25.275 2.154 -42.561 1.00 86.38 94 ALA A CA 1
ATOM 741 C C . ALA A 1 94 ? 23.959 2.834 -42.158 1.00 86.38 94 ALA A C 1
ATOM 743 O O . ALA A 1 94 ? 23.634 2.914 -40.973 1.00 86.38 94 ALA A O 1
ATOM 744 N N . ARG A 1 95 ? 23.131 3.224 -43.135 1.00 86.88 95 ARG A N 1
ATOM 745 C CA . ARG A 1 95 ? 21.816 3.829 -42.884 1.00 86.88 95 ARG A CA 1
ATOM 746 C C . ARG A 1 95 ? 20.862 2.871 -42.170 1.00 86.88 95 ARG A C 1
ATOM 748 O O . ARG A 1 95 ? 20.088 3.282 -41.301 1.00 86.88 95 ARG A O 1
ATOM 755 N N . ARG A 1 96 ? 20.888 1.584 -42.526 1.00 86.94 96 ARG A N 1
ATOM 756 C CA . ARG A 1 96 ? 20.081 0.547 -41.868 1.00 86.94 96 ARG A CA 1
ATOM 757 C C . ARG A 1 96 ? 20.546 0.296 -40.437 1.00 86.94 96 ARG A C 1
ATOM 759 O O . ARG A 1 96 ? 19.711 0.141 -39.545 1.00 86.94 96 ARG A O 1
ATOM 766 N N . GLU A 1 97 ? 21.854 0.275 -40.211 1.00 90.81 97 GLU A N 1
ATOM 767 C CA . GLU A 1 97 ? 22.440 0.119 -38.884 1.00 90.81 97 GLU A CA 1
ATOM 768 C C . GLU A 1 97 ? 22.138 1.319 -37.981 1.00 90.81 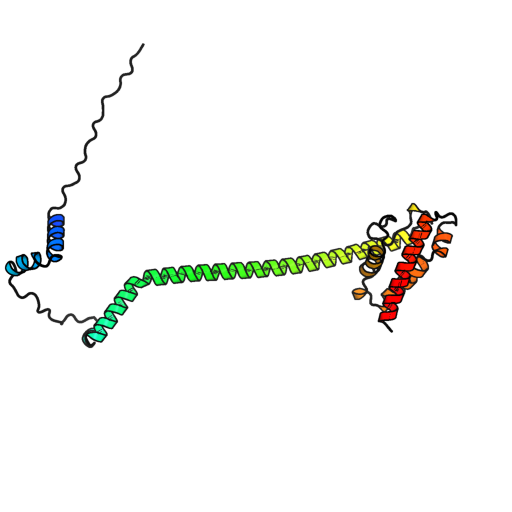97 GLU A C 1
ATOM 770 O O . GLU A 1 97 ? 21.713 1.126 -36.842 1.00 90.81 97 GLU A O 1
ATOM 775 N N . GLU A 1 98 ? 22.247 2.543 -38.498 1.00 91.94 98 GLU A N 1
ATOM 776 C CA . GLU A 1 98 ? 21.898 3.763 -37.771 1.00 91.94 98 GLU A CA 1
ATOM 777 C C . GLU A 1 98 ? 20.416 3.774 -37.374 1.00 91.94 98 GLU A C 1
ATOM 779 O O . GLU A 1 98 ? 20.082 4.022 -36.214 1.00 91.94 98 GLU A O 1
ATOM 784 N N . ARG A 1 99 ? 19.515 3.415 -38.300 1.00 92.06 99 ARG A N 1
ATOM 785 C CA . ARG A 1 99 ? 18.079 3.279 -38.005 1.00 92.06 99 ARG A CA 1
ATOM 786 C C . ARG A 1 99 ? 17.810 2.236 -36.927 1.00 92.06 99 ARG A C 1
ATOM 788 O O . ARG A 1 99 ? 17.000 2.488 -36.036 1.00 92.06 99 ARG A O 1
ATOM 795 N N . ARG A 1 100 ? 18.481 1.081 -36.989 1.00 91.62 100 ARG A N 1
ATOM 796 C CA . ARG A 1 100 ? 18.349 0.031 -35.969 1.00 91.62 100 ARG A CA 1
ATOM 797 C C . ARG A 1 100 ? 18.826 0.537 -34.611 1.00 91.62 100 ARG A C 1
ATOM 799 O O . ARG A 1 100 ? 18.096 0.404 -33.639 1.00 91.62 100 ARG A O 1
ATOM 806 N N . LYS A 1 101 ? 19.995 1.174 -34.565 1.00 94.31 101 LYS A N 1
ATOM 807 C CA . LYS A 1 101 ? 20.589 1.726 -33.343 1.00 94.31 101 LYS A CA 1
ATOM 808 C C . LYS A 1 101 ? 19.733 2.839 -32.740 1.00 94.31 101 LYS A C 1
ATOM 810 O O . LYS A 1 101 ? 19.610 2.926 -31.523 1.00 94.31 101 LYS A O 1
ATOM 815 N N . ARG A 1 102 ? 19.122 3.683 -33.574 1.00 93.38 102 ARG A N 1
ATOM 816 C CA . ARG A 1 102 ? 18.183 4.716 -33.128 1.00 93.38 102 ARG A CA 1
ATOM 817 C C . ARG A 1 102 ? 16.923 4.098 -32.530 1.00 93.38 102 ARG A C 1
ATOM 819 O O . ARG A 1 102 ? 16.551 4.463 -31.423 1.00 93.38 102 ARG A O 1
ATOM 826 N N . LYS A 1 103 ? 16.316 3.135 -33.224 1.00 93.00 103 LYS A N 1
ATOM 827 C CA . LYS A 1 103 ? 15.126 2.433 -32.732 1.00 93.00 103 LYS A CA 1
ATOM 828 C C . LYS A 1 103 ? 15.406 1.701 -31.417 1.00 93.00 103 LYS A C 1
ATOM 830 O O . LYS A 1 103 ? 14.610 1.783 -30.495 1.00 93.00 103 LYS A O 1
ATOM 835 N N . GLU A 1 104 ? 16.553 1.038 -31.311 1.00 93.81 104 GLU A N 1
ATOM 836 C CA . GLU A 1 104 ? 16.984 0.355 -30.088 1.00 93.81 104 GLU A CA 1
ATOM 837 C C . GLU A 1 104 ? 17.137 1.328 -28.910 1.00 93.81 104 GLU A C 1
ATOM 839 O O . GLU A 1 104 ? 16.661 1.039 -27.815 1.00 93.81 104 GLU A O 1
ATOM 844 N N . ARG A 1 105 ? 17.715 2.515 -29.145 1.00 93.56 105 ARG A N 1
ATOM 845 C CA . ARG A 1 105 ? 17.809 3.581 -28.133 1.00 93.56 105 ARG A CA 1
ATOM 846 C C . ARG A 1 105 ? 16.441 4.098 -27.704 1.00 93.56 105 ARG A C 1
ATOM 848 O O . ARG A 1 105 ? 16.192 4.200 -26.509 1.00 93.56 105 ARG A O 1
ATOM 855 N N . GLU A 1 106 ? 15.562 4.387 -28.660 1.00 93.81 106 GLU A N 1
ATOM 856 C CA . GLU A 1 106 ? 14.199 4.857 -28.384 1.00 93.81 106 GLU A CA 1
ATOM 857 C C . GLU A 1 106 ? 13.400 3.807 -27.592 1.00 93.81 106 GLU A C 1
ATOM 859 O O . GLU A 1 106 ? 12.711 4.139 -26.628 1.00 93.81 106 GLU A O 1
ATOM 864 N N . GLU A 1 107 ? 13.535 2.524 -27.936 1.00 93.31 107 GLU A N 1
ATOM 865 C CA . GLU A 1 107 ? 12.916 1.429 -27.189 1.00 93.31 107 GLU A CA 1
ATOM 866 C C . GLU A 1 107 ? 13.498 1.273 -25.778 1.00 93.31 107 GLU A C 1
ATOM 868 O O . GLU A 1 107 ? 12.751 1.026 -24.831 1.00 93.31 107 GLU A O 1
ATOM 873 N N . ASP A 1 108 ? 14.814 1.411 -25.609 1.00 93.06 108 ASP A N 1
ATOM 874 C CA . ASP A 1 108 ? 15.456 1.369 -24.295 1.00 93.06 108 ASP A CA 1
ATOM 875 C C . ASP A 1 108 ? 15.030 2.534 -23.402 1.00 93.06 108 ASP A C 1
ATOM 877 O O . ASP A 1 108 ? 14.750 2.332 -22.217 1.00 93.06 108 ASP A O 1
ATOM 881 N N . GLU A 1 109 ? 14.946 3.741 -23.955 1.00 92.69 109 GLU A N 1
ATOM 882 C CA . GLU A 1 109 ? 14.442 4.922 -23.255 1.00 92.69 109 GLU A CA 1
ATOM 883 C C . GLU A 1 109 ? 12.972 4.745 -22.870 1.00 92.69 109 GLU A C 1
ATOM 885 O O . GLU A 1 109 ? 12.616 4.967 -21.711 1.00 92.69 109 GLU A O 1
ATOM 890 N N . ALA A 1 110 ? 12.137 4.239 -23.783 1.00 92.06 110 ALA A N 1
ATOM 891 C CA . ALA A 1 110 ? 10.744 3.920 -23.491 1.00 92.06 110 ALA A CA 1
ATOM 892 C C . ALA A 1 110 ? 10.627 2.876 -22.368 1.00 92.06 110 ALA A C 1
ATOM 894 O O . ALA A 1 110 ? 9.878 3.084 -21.414 1.00 92.06 110 ALA A O 1
ATOM 895 N N . ARG A 1 111 ? 11.419 1.793 -22.417 1.00 91.69 111 ARG A N 1
ATOM 896 C CA . ARG A 1 111 ? 11.461 0.759 -21.366 1.00 91.69 111 ARG A CA 1
ATOM 897 C C . ARG A 1 111 ? 11.888 1.328 -20.011 1.00 91.69 111 ARG A C 1
ATOM 899 O O . ARG A 1 111 ? 11.348 0.925 -18.976 1.00 91.69 111 ARG A O 1
ATOM 906 N N . ARG A 1 112 ? 12.864 2.240 -19.986 1.00 92.19 112 ARG A N 1
ATOM 907 C CA . ARG A 1 112 ? 13.297 2.924 -18.756 1.00 92.19 112 ARG A CA 1
ATOM 908 C C . ARG A 1 112 ? 12.181 3.805 -18.205 1.00 92.19 112 ARG A C 1
ATOM 910 O O . ARG A 1 112 ? 11.824 3.643 -17.039 1.00 92.19 112 ARG A O 1
ATOM 917 N N . LEU A 1 113 ? 11.571 4.633 -19.052 1.00 89.12 113 LEU A N 1
ATOM 918 C CA . LEU A 1 113 ? 10.473 5.520 -18.675 1.00 89.12 113 LEU A CA 1
ATOM 919 C C . LEU A 1 113 ? 9.283 4.734 -18.112 1.00 89.12 113 LEU A C 1
ATOM 921 O O . LEU A 1 113 ? 8.759 5.091 -17.059 1.00 89.12 113 LEU A O 1
ATOM 925 N N . THR A 1 114 ? 8.892 3.622 -18.746 1.00 87.00 114 THR A N 1
ATOM 926 C CA . THR A 1 114 ? 7.795 2.779 -18.245 1.00 87.00 114 THR A CA 1
ATOM 927 C C . THR A 1 114 ? 8.102 2.202 -16.867 1.00 87.00 114 THR A C 1
ATOM 929 O O . THR A 1 114 ? 7.242 2.225 -15.991 1.00 87.00 114 THR A O 1
ATOM 932 N N . ARG A 1 115 ? 9.341 1.747 -16.631 1.00 89.31 115 ARG A N 1
ATOM 933 C CA . ARG A 1 115 ? 9.753 1.202 -15.326 1.00 89.31 115 ARG A CA 1
ATOM 934 C C . ARG A 1 115 ? 9.777 2.276 -14.242 1.00 89.31 115 ARG A C 1
ATOM 936 O O . ARG A 1 115 ? 9.424 2.002 -13.098 1.00 89.31 115 ARG A O 1
ATOM 943 N N . GLU A 1 116 ? 10.209 3.489 -14.567 1.00 86.69 116 GLU A N 1
ATOM 944 C CA . GLU A 1 116 ? 10.197 4.619 -13.632 1.00 86.69 116 GLU A CA 1
ATOM 945 C C . GLU A 1 116 ? 8.771 5.081 -13.319 1.00 86.69 116 GLU A C 1
ATOM 947 O O . GLU A 1 116 ? 8.433 5.309 -12.152 1.00 86.69 116 GLU A O 1
ATOM 952 N N . MET A 1 117 ? 7.906 5.131 -14.335 1.00 85.06 117 MET A N 1
ATOM 953 C CA . MET A 1 117 ? 6.492 5.447 -14.172 1.00 85.06 117 MET A CA 1
ATOM 954 C C . MET A 1 117 ? 5.794 4.411 -13.289 1.00 85.06 117 MET A C 1
ATOM 956 O O . MET A 1 117 ? 5.165 4.784 -12.305 1.00 85.06 117 MET A O 1
ATOM 960 N N . GLU A 1 118 ? 5.996 3.118 -13.537 1.00 80.50 118 GLU A N 1
ATOM 961 C CA . GLU A 1 118 ? 5.456 2.038 -12.705 1.00 80.50 118 GLU A CA 1
ATOM 962 C C . GLU A 1 118 ? 5.954 2.123 -11.252 1.00 80.50 118 GLU A C 1
ATOM 964 O O . GLU A 1 118 ? 5.168 2.032 -10.309 1.00 80.50 118 GLU A O 1
ATOM 969 N N . ARG A 1 119 ? 7.251 2.390 -11.040 1.00 79.50 119 ARG A N 1
ATOM 970 C CA . ARG A 1 119 ? 7.816 2.585 -9.692 1.00 79.50 119 ARG A CA 1
ATOM 971 C C . ARG A 1 119 ? 7.211 3.790 -8.974 1.00 79.50 119 ARG A C 1
ATOM 973 O O . ARG A 1 119 ? 6.994 3.726 -7.764 1.00 79.50 119 ARG A O 1
ATOM 980 N N . SER A 1 120 ? 6.977 4.892 -9.682 1.00 72.69 120 SER A N 1
ATOM 981 C CA . SER A 1 120 ? 6.389 6.101 -9.093 1.00 72.69 120 SER A CA 1
ATOM 982 C C . SER A 1 120 ? 4.900 5.925 -8.787 1.00 72.69 120 SER A C 1
ATOM 984 O O . SER A 1 120 ? 4.468 6.313 -7.700 1.00 72.69 120 SER A O 1
ATOM 986 N N . LEU A 1 121 ? 4.149 5.263 -9.673 1.00 67.62 121 LEU A N 1
ATOM 987 C CA . LEU A 1 121 ? 2.754 4.888 -9.448 1.00 67.62 121 LEU A CA 1
ATOM 988 C C . LEU A 1 121 ? 2.626 3.960 -8.244 1.00 67.62 121 LEU A C 1
ATOM 990 O O . LEU A 1 121 ? 1.869 4.277 -7.332 1.00 67.62 121 LEU A O 1
ATOM 994 N N . ARG A 1 122 ? 3.448 2.907 -8.166 1.00 71.94 122 ARG A N 1
ATOM 995 C CA . ARG A 1 122 ? 3.458 1.977 -7.031 1.00 71.94 122 ARG A CA 1
ATOM 996 C C . ARG A 1 122 ? 3.716 2.691 -5.705 1.00 71.94 122 ARG A C 1
ATOM 998 O O . ARG A 1 122 ? 2.947 2.543 -4.761 1.0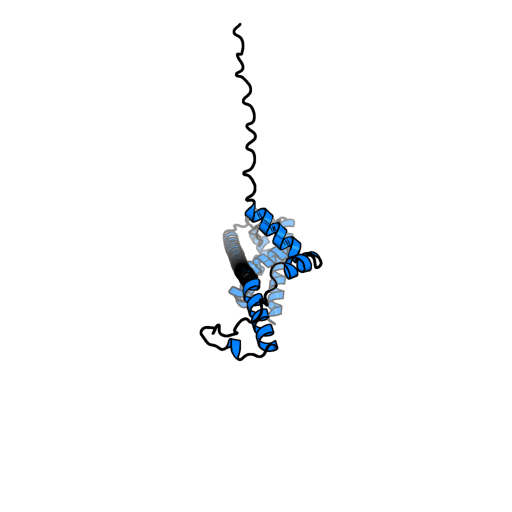0 71.94 122 ARG A O 1
ATOM 1005 N N . LYS A 1 123 ? 4.745 3.544 -5.646 1.00 72.44 123 LYS A N 1
ATOM 1006 C CA . LYS A 1 123 ? 5.023 4.362 -4.451 1.00 72.44 123 LYS A CA 1
ATOM 1007 C C . LYS A 1 123 ? 3.877 5.330 -4.134 1.00 72.44 123 LYS A C 1
ATOM 1009 O O . LYS A 1 123 ? 3.602 5.605 -2.969 1.00 72.44 123 LYS A O 1
ATOM 1014 N N . GLY A 1 124 ? 3.222 5.883 -5.152 1.00 69.38 124 GLY A N 1
ATOM 1015 C CA . GLY A 1 124 ? 2.077 6.779 -4.993 1.00 69.38 124 GLY A CA 1
ATOM 1016 C C . GLY A 1 124 ? 0.828 6.067 -4.469 1.00 69.38 124 GLY A C 1
ATOM 1017 O O . GLY A 1 124 ? 0.120 6.610 -3.623 1.00 69.38 124 GLY A O 1
ATOM 1018 N N . GLU A 1 125 ? 0.559 4.854 -4.940 1.00 72.50 125 GLU A N 1
ATOM 1019 C CA . GLU A 1 125 ? -0.532 3.997 -4.473 1.00 72.50 125 GLU A CA 1
ATOM 1020 C C . GLU A 1 125 ? -0.300 3.519 -3.044 1.00 72.50 125 GLU A C 1
ATOM 1022 O O . GLU A 1 125 ? -1.210 3.619 -2.225 1.00 72.50 125 GLU A O 1
ATOM 1027 N N . GLU A 1 126 ? 0.921 3.102 -2.705 1.00 76.88 126 GLU A N 1
ATOM 1028 C CA . GLU A 1 126 ? 1.294 2.725 -1.338 1.00 76.88 126 GLU A CA 1
ATOM 1029 C C . GLU A 1 126 ? 1.081 3.892 -0.363 1.00 76.88 126 GLU A C 1
ATOM 1031 O O . GLU A 1 126 ? 0.443 3.718 0.677 1.00 76.88 126 GLU A O 1
ATOM 1036 N N . ARG A 1 127 ? 1.505 5.112 -0.727 1.00 72.44 127 ARG A N 1
ATOM 1037 C CA . ARG A 1 127 ? 1.255 6.318 0.084 1.00 72.44 127 ARG A CA 1
ATOM 1038 C C . ARG A 1 127 ? -0.228 6.635 0.229 1.00 72.44 127 ARG A C 1
ATOM 1040 O O . ARG A 1 127 ? -0.674 6.942 1.330 1.00 72.44 127 ARG A O 1
ATOM 1047 N N . ARG A 1 128 ? -1.001 6.569 -0.862 1.00 76.69 128 ARG A N 1
ATOM 1048 C CA . ARG A 1 128 ? -2.453 6.816 -0.820 1.00 76.69 128 ARG A CA 1
ATOM 1049 C C . ARG A 1 128 ? -3.172 5.774 0.027 1.00 76.69 128 ARG A C 1
ATOM 1051 O O . ARG A 1 128 ? -4.048 6.136 0.804 1.00 76.69 128 ARG A O 1
ATOM 1058 N N . ARG A 1 129 ? -2.764 4.506 -0.068 1.00 80.12 129 ARG A N 1
ATOM 1059 C CA . ARG A 1 129 ? -3.282 3.418 0.763 1.00 80.12 129 ARG A CA 1
ATOM 1060 C C . ARG A 1 129 ? -2.977 3.674 2.239 1.00 80.12 129 ARG A C 1
ATOM 1062 O O . ARG A 1 129 ? -3.909 3.653 3.032 1.00 80.12 129 ARG A O 1
ATOM 1069 N N . ARG A 1 130 ? -1.720 3.972 2.596 1.00 79.88 130 ARG A N 1
ATOM 1070 C CA . ARG A 1 130 ? -1.321 4.312 3.979 1.00 79.88 130 ARG A CA 1
ATOM 1071 C C . ARG A 1 130 ? -2.097 5.517 4.517 1.00 79.88 130 ARG A C 1
ATOM 1073 O O . ARG A 1 130 ? -2.638 5.456 5.615 1.00 79.88 130 ARG A O 1
ATOM 1080 N N . LYS A 1 131 ? -2.227 6.583 3.720 1.00 83.12 131 LYS A N 1
ATOM 1081 C CA . LYS A 1 131 ? -3.012 7.769 4.090 1.00 83.12 131 LYS A CA 1
ATOM 1082 C C . LYS A 1 131 ? -4.483 7.423 4.347 1.00 83.12 131 LYS A C 1
ATOM 1084 O O . LYS A 1 131 ? -5.011 7.813 5.379 1.00 83.12 131 LYS A O 1
ATOM 1089 N N . GLY A 1 132 ? -5.111 6.648 3.462 1.00 86.62 132 GLY A N 1
ATOM 1090 C CA . GLY A 1 132 ? -6.503 6.228 3.632 1.00 86.62 132 GLY A CA 1
ATOM 1091 C C . GLY A 1 132 ? -6.728 5.356 4.872 1.00 86.62 132 GLY A C 1
ATOM 1092 O O . GLY A 1 132 ? -7.744 5.507 5.542 1.00 86.62 132 GLY A O 1
ATOM 1093 N N . TRP A 1 133 ? -5.778 4.481 5.220 1.00 88.69 133 TRP A N 1
ATOM 1094 C CA . TRP A 1 133 ? -5.848 3.708 6.467 1.00 88.69 133 TRP A CA 1
ATOM 1095 C C . TRP A 1 133 ? -5.753 4.591 7.708 1.00 88.69 133 TRP A C 1
ATOM 1097 O O . TRP A 1 133 ? -6.518 4.386 8.645 1.00 88.69 133 TRP A O 1
ATOM 1107 N N . ARG A 1 134 ? -4.873 5.596 7.702 1.00 87.06 134 ARG A N 1
ATOM 1108 C CA . ARG A 1 134 ? -4.758 6.547 8.812 1.00 87.06 134 ARG A CA 1
ATOM 1109 C C . ARG A 1 134 ? -6.013 7.386 8.987 1.00 87.06 134 ARG A C 1
ATOM 1111 O O . ARG A 1 134 ? -6.528 7.467 10.092 1.00 87.06 134 ARG A O 1
ATOM 1118 N N . GLU A 1 135 ? -6.522 7.969 7.904 1.00 89.12 135 GLU A N 1
ATOM 1119 C CA . GLU A 1 135 ? -7.766 8.747 7.938 1.00 89.12 135 GLU A CA 1
ATOM 1120 C C . GLU A 1 135 ? -8.916 7.898 8.489 1.00 89.12 135 GLU A C 1
ATOM 1122 O O . GLU A 1 135 ? -9.664 8.345 9.357 1.00 89.12 135 GLU A O 1
ATOM 1127 N N . ARG A 1 136 ? -9.001 6.633 8.059 1.00 89.50 136 ARG A N 1
ATOM 1128 C CA . ARG A 1 136 ? -9.990 5.686 8.574 1.00 89.50 136 ARG A CA 1
ATOM 1129 C C . ARG A 1 136 ? -9.776 5.357 10.055 1.00 89.50 136 ARG A C 1
ATOM 1131 O O . ARG A 1 136 ? -10.753 5.223 10.786 1.00 89.50 136 ARG A O 1
ATOM 1138 N N . PHE A 1 137 ? -8.530 5.228 10.507 1.00 89.56 137 PHE A N 1
ATOM 1139 C CA . PHE A 1 137 ? -8.196 4.988 11.913 1.00 89.56 137 PHE A CA 1
ATOM 1140 C C . PHE A 1 137 ? -8.545 6.194 12.802 1.00 89.56 137 PHE A C 1
ATOM 1142 O O . PHE A 1 137 ? -9.096 6.031 13.889 1.00 89.56 137 PHE A O 1
ATOM 1149 N N . GLU A 1 138 ? -8.294 7.413 12.326 1.00 89.56 138 GLU A N 1
ATOM 1150 C CA . GLU A 1 138 ? -8.686 8.650 13.008 1.00 89.56 138 GLU A CA 1
ATOM 1151 C C . GLU A 1 138 ? -10.209 8.801 13.081 1.00 89.56 138 GLU A C 1
ATOM 1153 O O . GLU A 1 138 ? -10.750 9.149 14.130 1.00 89.56 138 GLU A O 1
ATOM 1158 N N . GLU A 1 139 ? -10.913 8.515 11.985 1.00 89.69 139 GLU A N 1
ATOM 1159 C CA . GLU A 1 139 ? -12.376 8.501 11.945 1.00 89.69 139 GLU A CA 1
ATOM 1160 C C . GLU A 1 139 ? -12.951 7.446 12.892 1.00 89.69 139 GLU A C 1
ATOM 1162 O O . GLU A 1 139 ? -13.878 7.742 13.642 1.00 89.69 139 GLU A O 1
ATOM 1167 N N . TYR A 1 140 ? -12.367 6.243 12.915 1.00 90.50 140 TYR A N 1
ATOM 1168 C CA . TYR A 1 140 ? -12.686 5.214 13.901 1.00 90.50 140 TYR A CA 1
ATOM 1169 C C . TYR A 1 140 ? -12.544 5.769 15.315 1.00 90.50 140 TYR A C 1
ATOM 1171 O O . TYR A 1 140 ? -13.506 5.687 16.066 1.00 90.50 140 TYR A O 1
ATOM 1179 N N . GLY A 1 141 ? -11.410 6.390 15.660 1.00 87.94 141 GLY A N 1
ATOM 1180 C CA . GLY A 1 141 ? -11.170 6.950 16.993 1.00 87.94 141 GLY A CA 1
ATOM 1181 C C . GLY A 1 141 ? -12.177 8.036 17.388 1.00 87.94 141 GLY A C 1
ATOM 1182 O O . GLY A 1 141 ? -12.622 8.062 18.537 1.00 87.94 141 GLY A O 1
ATOM 1183 N N . LYS A 1 142 ? -12.580 8.889 16.435 1.00 89.19 142 LYS A N 1
ATOM 1184 C CA . LYS A 1 142 ? -13.617 9.918 16.628 1.00 89.19 142 LYS A CA 1
ATOM 1185 C C . LYS A 1 142 ? -14.998 9.311 16.846 1.00 89.19 142 LYS A C 1
ATOM 1187 O O . LYS A 1 142 ? -15.607 9.591 17.874 1.00 89.19 142 LYS A O 1
ATOM 1192 N N . ALA A 1 143 ? -15.443 8.432 15.946 1.00 87.69 143 ALA A N 1
ATOM 1193 C CA . ALA A 1 143 ? -16.734 7.747 16.051 1.00 87.69 143 ALA A CA 1
ATOM 1194 C C . ALA A 1 143 ? -16.859 7.012 17.391 1.00 87.69 143 ALA A C 1
ATOM 1196 O O . ALA A 1 143 ? -17.871 7.069 18.075 1.00 87.69 143 ALA A O 1
ATOM 1197 N N . TRP A 1 144 ? -15.765 6.401 17.825 1.00 86.00 144 TRP A N 1
ATOM 1198 C CA . TRP A 1 144 ? -15.653 5.754 19.118 1.00 86.00 144 TRP A CA 1
ATOM 1199 C C . TRP A 1 144 ? -15.710 6.690 20.330 1.00 86.00 144 TRP A C 1
ATOM 1201 O O . TRP A 1 144 ? -16.092 6.248 21.415 1.00 86.00 144 TRP A O 1
ATOM 1211 N N . GLY A 1 145 ? -15.237 7.928 20.198 1.00 84.88 145 GLY A N 1
ATOM 1212 C CA . GLY A 1 145 ? -15.312 8.949 21.245 1.00 84.88 145 GLY A CA 1
ATOM 1213 C C . GLY A 1 145 ? -16.704 9.569 21.360 1.00 84.88 145 GLY A C 1
ATOM 1214 O O . GLY A 1 145 ? -17.134 9.885 22.466 1.00 84.88 145 GLY A O 1
ATOM 1215 N N . GLU A 1 146 ? -17.402 9.697 20.233 1.00 86.50 146 GLU A N 1
ATOM 1216 C CA . GLU A 1 146 ? -18.771 10.221 20.136 1.00 86.50 146 GLU A CA 1
ATOM 1217 C C . GLU A 1 146 ? -19.841 9.162 20.433 1.00 86.50 146 GLU A C 1
ATOM 1219 O O . GLU A 1 146 ? -21.001 9.500 20.649 1.00 86.50 146 GLU A O 1
ATOM 1224 N N . TRP A 1 147 ? -19.449 7.888 20.476 1.00 85.19 147 TRP A N 1
ATOM 1225 C CA . TRP A 1 147 ? -20.361 6.778 20.691 1.00 85.19 147 TRP A CA 1
ATOM 1226 C C . TRP A 1 147 ? -21.065 6.831 22.056 1.00 85.19 147 TRP A C 1
ATOM 1228 O O . TRP A 1 147 ? -20.435 6.835 23.121 1.00 85.19 147 TRP A O 1
ATOM 1238 N N . ASP A 1 148 ? -22.392 6.798 22.005 1.00 78.88 148 ASP A N 1
ATOM 1239 C CA . ASP A 1 148 ? -23.331 6.933 23.120 1.00 78.88 148 ASP A CA 1
ATOM 1240 C C . ASP A 1 148 ? -23.755 5.598 23.756 1.00 78.88 148 ASP A C 1
ATOM 1242 O O . ASP A 1 148 ? -24.428 5.594 24.787 1.00 78.88 148 ASP A O 1
ATOM 1246 N N . GLY A 1 149 ? -23.309 4.468 23.200 1.00 77.94 149 GLY A N 1
ATOM 1247 C CA . GLY A 1 149 ? -23.666 3.135 23.687 1.00 77.94 149 GLY A CA 1
ATOM 1248 C C . GLY A 1 149 ? -24.777 2.449 22.889 1.00 77.94 149 GLY A C 1
ATOM 1249 O O . GLY A 1 149 ? -25.280 1.420 23.338 1.00 77.94 149 GLY A O 1
ATOM 1250 N N . GLU A 1 150 ? -25.155 2.960 21.714 1.00 80.94 150 GLU A N 1
ATOM 1251 C CA . GLU A 1 150 ? -26.081 2.270 20.808 1.00 80.94 150 GLU A CA 1
ATOM 1252 C C . GLU A 1 150 ? -25.396 1.197 19.941 1.00 80.94 150 GLU A C 1
ATOM 1254 O O . GLU A 1 150 ? -24.255 1.341 19.508 1.00 80.94 150 GLU A O 1
ATOM 1259 N N . LEU A 1 151 ? -26.099 0.105 19.624 1.00 75.00 151 LEU A N 1
ATOM 1260 C CA . LEU A 1 151 ? -25.541 -1.001 18.827 1.00 75.00 151 LEU A CA 1
ATOM 1261 C C . LEU A 1 151 ? -25.122 -0.579 17.409 1.00 75.00 151 LEU A C 1
ATOM 1263 O O . LEU A 1 151 ? -24.133 -1.092 16.886 1.00 75.00 151 LEU A O 1
ATOM 1267 N N . GLU A 1 152 ? -25.859 0.349 16.799 1.00 75.06 152 GLU A N 1
ATOM 1268 C CA . GLU A 1 152 ? -25.595 0.843 15.442 1.00 75.06 152 GLU A CA 1
ATOM 1269 C C . GLU A 1 152 ? -24.408 1.818 15.390 1.00 75.06 152 GLU A C 1
ATOM 1271 O O . GLU A 1 152 ? -23.783 1.971 14.343 1.00 75.06 152 GLU A O 1
ATOM 1276 N N . GLY A 1 153 ? -24.048 2.420 16.529 1.00 77.81 153 GLY A N 1
ATOM 1277 C CA . GLY A 1 153 ? -22.929 3.356 16.649 1.00 77.81 153 GLY A CA 1
ATOM 1278 C C . GLY A 1 153 ? -21.567 2.702 16.907 1.00 77.81 153 GLY A C 1
ATOM 1279 O O . GLY A 1 153 ? -20.561 3.408 16.987 1.00 77.81 153 GLY A O 1
ATOM 1280 N N . ILE A 1 154 ? -21.497 1.369 17.045 1.00 83.00 154 ILE A N 1
ATOM 1281 C CA . ILE A 1 154 ? -20.222 0.672 17.269 1.00 83.00 154 ILE A CA 1
ATOM 1282 C C . ILE A 1 154 ? -19.347 0.799 16.017 1.00 83.00 154 ILE A C 1
ATOM 1284 O O . ILE A 1 154 ? -19.629 0.204 14.975 1.00 83.00 154 ILE A O 1
ATOM 1288 N N . ALA A 1 155 ? -18.226 1.507 16.139 1.00 87.62 155 ALA A N 1
ATOM 1289 C CA . ALA A 1 155 ? -17.227 1.585 15.082 1.00 87.62 155 ALA A CA 1
ATOM 1290 C C . ALA A 1 155 ? -16.356 0.314 15.064 1.00 87.62 155 ALA A C 1
ATOM 1292 O O . ALA A 1 155 ? -15.416 0.159 15.843 1.00 87.62 155 ALA A O 1
ATOM 1293 N N . TRP A 1 156 ? -16.642 -0.620 14.159 1.00 89.12 156 TRP A N 1
ATOM 1294 C CA . TRP A 1 156 ? -15.856 -1.854 14.043 1.00 89.12 156 TRP A CA 1
ATOM 1295 C C . TRP A 1 156 ? -14.458 -1.572 13.458 1.00 89.12 156 TRP A C 1
ATOM 1297 O O . TRP A 1 156 ? -14.345 -0.739 12.552 1.00 89.12 156 TRP A O 1
ATOM 1307 N N . PRO A 1 157 ? -13.385 -2.247 13.929 1.00 88.50 157 PRO A N 1
ATOM 1308 C CA . PRO A 1 157 ? -12.005 -1.975 13.530 1.00 88.50 157 PRO A CA 1
ATOM 1309 C C . PRO A 1 157 ? -11.690 -2.682 12.207 1.00 88.50 157 PRO A C 1
ATOM 1311 O O . PRO A 1 157 ? -10.826 -3.547 12.120 1.00 88.50 157 PRO A O 1
ATOM 1314 N N . VAL A 1 158 ? -12.459 -2.345 11.176 1.00 88.88 158 VAL A N 1
ATOM 1315 C CA . VAL A 1 158 ? -12.351 -2.878 9.818 1.00 88.88 158 VAL A CA 1
ATOM 1316 C C . VAL A 1 158 ? -12.528 -1.749 8.818 1.00 88.88 158 VAL A C 1
ATOM 1318 O O . VAL A 1 158 ? -13.116 -0.706 9.119 1.00 88.88 158 VAL A O 1
ATOM 1321 N N . ARG A 1 159 ? -12.046 -1.951 7.589 1.00 82.00 159 ARG A N 1
ATOM 1322 C CA . ARG A 1 159 ? -12.068 -0.909 6.553 1.00 82.00 159 ARG A CA 1
ATOM 1323 C C . ARG A 1 159 ? -13.472 -0.348 6.306 1.00 82.00 159 ARG A C 1
ATOM 1325 O O . ARG A 1 159 ? -13.617 0.863 6.164 1.00 82.00 159 ARG A O 1
ATOM 1332 N N . SER A 1 160 ? -14.492 -1.204 6.301 1.00 82.31 160 SER A N 1
ATOM 1333 C CA . SER A 1 160 ? -15.891 -0.810 6.096 1.00 82.31 160 SER A CA 1
ATOM 1334 C C . SER A 1 160 ? -16.555 -0.193 7.329 1.00 82.31 160 SER A C 1
ATOM 1336 O O . SER A 1 160 ? -17.590 0.450 7.195 1.00 82.31 160 SER A O 1
ATOM 1338 N N . GLY A 1 161 ? -15.988 -0.388 8.526 1.00 82.00 161 GLY A N 1
ATOM 1339 C CA . GLY A 1 161 ? -16.619 -0.028 9.798 1.00 82.00 161 GLY A CA 1
ATOM 1340 C C . GLY A 1 161 ? -17.822 -0.876 10.196 1.00 82.00 161 GLY A C 1
ATOM 1341 O O . GLY A 1 161 ? -18.479 -0.535 11.175 1.00 82.00 161 GLY A O 1
ATOM 1342 N N . ARG A 1 162 ? -18.130 -1.949 9.459 1.00 84.62 162 ARG A N 1
ATOM 1343 C CA . ARG A 1 162 ? -19.319 -2.776 9.684 1.00 84.62 162 ARG A CA 1
ATOM 1344 C C . ARG A 1 162 ? -18.971 -4.082 10.377 1.00 84.62 162 ARG A C 1
ATOM 1346 O O . ARG A 1 162 ? -17.915 -4.658 10.148 1.00 84.62 162 ARG A O 1
ATOM 1353 N N . ARG A 1 163 ? -19.927 -4.583 11.157 1.00 82.69 163 ARG A N 1
ATOM 1354 C CA . ARG A 1 163 ? -19.851 -5.879 11.837 1.00 82.69 163 ARG A CA 1
ATOM 1355 C C . ARG A 1 163 ? -19.678 -7.060 10.873 1.00 82.69 163 ARG A C 1
ATOM 1357 O O . ARG A 1 163 ? -19.001 -8.020 11.203 1.00 82.69 163 ARG A O 1
ATOM 1364 N N . GLU A 1 164 ? -20.294 -6.985 9.696 1.00 84.12 164 GLU A N 1
ATOM 1365 C CA . GLU A 1 164 ? -20.317 -8.076 8.708 1.00 84.12 164 GLU A CA 1
ATOM 1366 C C . GLU A 1 164 ? -18.934 -8.390 8.122 1.00 84.12 164 GLU A C 1
ATOM 1368 O O . GLU A 1 164 ? -18.671 -9.531 7.758 1.00 84.12 164 GLU A O 1
ATOM 1373 N N . ASP A 1 165 ? -18.039 -7.400 8.084 1.00 84.69 165 ASP A N 1
ATOM 1374 C CA . ASP A 1 165 ? -16.692 -7.540 7.521 1.00 84.69 165 ASP A CA 1
ATOM 1375 C C . ASP A 1 165 ? -15.627 -7.812 8.599 1.00 84.69 165 ASP A C 1
ATOM 1377 O O . ASP A 1 165 ? -14.428 -7.644 8.356 1.00 84.69 165 ASP A O 1
ATOM 1381 N N . VAL A 1 166 ? -16.049 -8.180 9.814 1.00 84.75 166 VAL A N 1
ATOM 1382 C CA . VAL A 1 166 ? -15.143 -8.505 10.921 1.00 84.75 166 VAL A CA 1
ATOM 1383 C C . VAL A 1 166 ? -14.505 -9.862 10.671 1.00 84.75 166 VAL A C 1
ATOM 1385 O O . VAL A 1 166 ? -15.068 -10.909 10.971 1.00 84.75 166 VAL A O 1
ATOM 1388 N N . ASP A 1 167 ? -13.285 -9.814 10.149 1.00 87.19 167 ASP A N 1
ATOM 1389 C CA . ASP A 1 167 ? -12.411 -10.968 9.998 1.00 87.19 167 ASP A CA 1
ATOM 1390 C C . ASP A 1 167 ? -11.077 -10.755 10.727 1.00 87.19 167 ASP A C 1
ATOM 1392 O O . ASP A 1 167 ? -10.627 -9.627 10.958 1.00 87.19 167 ASP A O 1
ATOM 1396 N N . ALA A 1 168 ? -10.428 -11.859 11.094 1.00 84.44 168 ALA A N 1
ATOM 1397 C CA . ALA A 1 168 ? -9.186 -11.845 11.847 1.00 84.44 168 ALA A CA 1
ATOM 1398 C C . ALA A 1 168 ? -8.065 -11.096 11.123 1.00 84.44 168 ALA A C 1
ATOM 1400 O O . ALA A 1 168 ? -7.302 -10.374 11.769 1.00 84.44 168 ALA A O 1
ATOM 1401 N N . ASP A 1 169 ? -7.974 -11.238 9.803 1.00 85.25 169 ASP A N 1
ATOM 1402 C CA . ASP A 1 169 ? -6.954 -10.552 9.016 1.00 85.25 169 ASP A CA 1
ATOM 1403 C C . ASP A 1 169 ? -7.332 -9.085 8.785 1.00 85.25 169 ASP A C 1
ATOM 1405 O O . ASP A 1 169 ? -6.485 -8.207 8.938 1.00 85.25 169 ASP A O 1
ATOM 1409 N N . ALA A 1 170 ? -8.616 -8.790 8.555 1.00 87.38 170 ALA A N 1
ATOM 1410 C CA . ALA A 1 170 ? -9.109 -7.423 8.385 1.00 87.38 170 ALA A CA 1
ATOM 1411 C C . ALA A 1 170 ? -8.852 -6.541 9.619 1.00 87.38 170 ALA A C 1
ATOM 1413 O O . ALA A 1 170 ? -8.415 -5.397 9.480 1.00 87.38 170 ALA A O 1
ATOM 1414 N N . VAL A 1 171 ? -9.081 -7.078 10.823 1.00 87.56 171 VAL A N 1
ATOM 1415 C CA . VAL A 1 171 ? -8.840 -6.364 12.086 1.00 87.56 171 VAL A CA 1
ATOM 1416 C C . VAL A 1 171 ? -7.344 -6.171 12.343 1.00 87.56 171 VAL A C 1
ATOM 1418 O O . VAL A 1 171 ? -6.924 -5.094 12.767 1.00 87.56 171 VAL A O 1
ATOM 1421 N N . ARG A 1 172 ? -6.506 -7.178 12.057 1.00 87.88 172 ARG A N 1
ATOM 1422 C CA . ARG A 1 172 ? -5.045 -7.024 12.185 1.00 87.88 172 ARG A CA 1
ATOM 1423 C C . ARG A 1 172 ? -4.512 -5.978 11.215 1.00 87.88 172 ARG A C 1
ATOM 1425 O O . ARG A 1 172 ? -3.775 -5.091 11.642 1.00 87.88 172 ARG A O 1
ATOM 1432 N N . ASP A 1 173 ? -4.915 -6.050 9.950 1.00 87.69 173 ASP A N 1
ATOM 1433 C CA . ASP A 1 173 ? -4.529 -5.084 8.924 1.00 87.69 173 ASP A CA 1
ATOM 1434 C C . ASP A 1 173 ? -4.966 -3.669 9.301 1.00 87.69 173 ASP A C 1
ATOM 1436 O O . ASP A 1 173 ? -4.198 -2.729 9.115 1.00 87.69 173 ASP A O 1
ATOM 1440 N N . PHE A 1 174 ? -6.157 -3.510 9.886 1.00 90.12 174 PHE A N 1
ATOM 1441 C CA . PHE A 1 174 ? -6.656 -2.218 10.344 1.00 90.12 174 PHE A CA 1
ATOM 1442 C C . PHE A 1 174 ? -5.727 -1.565 11.374 1.00 90.12 174 PHE A C 1
ATOM 1444 O O . PHE A 1 174 ? -5.351 -0.406 11.209 1.00 90.12 174 PHE A O 1
ATOM 1451 N N . PHE A 1 175 ? -5.306 -2.300 12.408 1.00 87.94 175 PHE A N 1
ATOM 1452 C CA . PHE A 1 175 ? -4.409 -1.751 13.430 1.00 87.94 175 PHE A CA 1
ATOM 1453 C C . PHE A 1 175 ? -2.974 -1.577 12.924 1.00 87.94 175 PHE A C 1
ATOM 1455 O O . PHE A 1 175 ? -2.353 -0.551 13.199 1.00 87.94 175 PHE A O 1
ATOM 1462 N N . VAL A 1 176 ? -2.448 -2.540 12.160 1.00 87.31 176 VAL A N 1
ATOM 1463 C CA . VAL A 1 176 ? -1.079 -2.476 11.624 1.00 87.31 176 VAL A CA 1
ATOM 1464 C C . VAL A 1 176 ? -0.941 -1.342 10.610 1.00 87.31 176 VAL A C 1
ATOM 1466 O O . VAL A 1 176 ? -0.009 -0.553 10.711 1.00 87.31 176 VAL A O 1
ATOM 1469 N N . MET A 1 177 ? -1.869 -1.220 9.660 1.00 85.69 177 MET A N 1
ATOM 1470 C CA . MET A 1 177 ? -1.814 -0.191 8.614 1.00 85.69 177 MET A CA 1
ATOM 1471 C C . MET A 1 177 ? -2.330 1.170 9.094 1.00 85.69 177 MET A C 1
ATOM 1473 O O . MET A 1 177 ? -1.934 2.192 8.539 1.00 85.69 177 MET A O 1
ATOM 1477 N N . GLY A 1 178 ? -3.231 1.197 10.082 1.00 85.62 178 GLY A N 1
ATOM 1478 C CA . GLY A 1 178 ? -3.798 2.426 10.640 1.00 85.62 178 GLY A CA 1
ATOM 1479 C C . GLY A 1 178 ? -2.853 3.149 11.598 1.00 85.62 178 GLY A C 1
ATOM 1480 O O . GLY A 1 178 ? -2.755 4.374 11.539 1.00 85.62 178 GLY A O 1
ATOM 1481 N N . ILE A 1 179 ? -2.139 2.405 12.453 1.00 83.88 179 ILE A N 1
ATOM 1482 C CA . ILE A 1 179 ? -1.146 2.976 13.378 1.00 83.88 179 ILE A CA 1
ATOM 1483 C C . ILE A 1 179 ? 0.230 3.092 12.708 1.00 83.88 179 ILE A C 1
ATOM 1485 O O . ILE A 1 179 ? 0.955 4.028 13.015 1.00 83.88 179 ILE A O 1
ATOM 1489 N N . ASP A 1 180 ? 0.560 2.183 11.784 1.00 82.56 180 ASP A N 1
ATOM 1490 C CA . ASP A 1 180 ? 1.841 2.094 11.068 1.00 82.56 180 ASP A CA 1
ATOM 1491 C C . ASP A 1 180 ? 3.067 1.998 12.012 1.00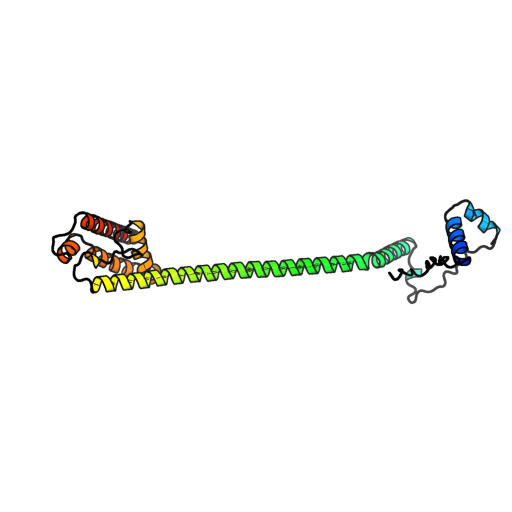 82.56 180 ASP A C 1
ATOM 1493 O O . ASP A 1 180 ? 3.627 3.016 12.438 1.00 82.56 180 ASP A O 1
ATOM 1497 N N . PRO A 1 181 ? 3.524 0.777 12.361 1.00 80.25 181 PRO A N 1
ATOM 1498 C CA . PRO A 1 181 ? 4.654 0.599 13.272 1.00 80.25 181 PRO A CA 1
ATOM 1499 C C . PRO A 1 181 ? 5.975 1.154 12.717 1.00 80.25 181 PRO A C 1
ATOM 1501 O O . PRO A 1 181 ? 6.859 1.469 13.514 1.00 80.25 181 PRO A O 1
ATOM 1504 N N . GLU A 1 182 ? 6.117 1.303 11.391 1.00 79.12 182 GLU A N 1
ATOM 1505 C CA . GLU A 1 182 ? 7.314 1.901 10.779 1.00 79.12 182 GLU A CA 1
ATOM 1506 C C . GLU A 1 182 ? 7.408 3.406 11.064 1.00 79.12 182 GLU A C 1
ATOM 1508 O O . GLU A 1 182 ? 8.508 3.953 11.133 1.00 79.12 182 GLU A O 1
ATOM 1513 N N . GLU A 1 183 ? 6.269 4.079 11.229 1.00 78.81 183 GLU A N 1
ATOM 1514 C CA . GLU A 1 183 ? 6.212 5.529 11.412 1.00 78.81 183 GLU A CA 1
ATOM 1515 C C . GLU A 1 183 ? 6.151 5.940 12.882 1.00 78.81 183 GLU A C 1
ATOM 1517 O O . GLU A 1 183 ? 6.856 6.854 13.306 1.00 78.81 183 GLU A O 1
ATOM 1522 N N . VAL A 1 184 ? 5.304 5.265 13.657 1.00 80.12 184 VAL A N 1
ATOM 1523 C CA . VAL A 1 184 ? 5.036 5.595 15.063 1.00 80.12 184 VAL A CA 1
ATOM 1524 C C . VAL A 1 184 ? 6.052 4.932 16.005 1.00 80.12 184 VAL A C 1
ATOM 1526 O O . VAL A 1 184 ? 6.278 5.380 17.128 1.00 80.12 184 VAL A O 1
ATOM 1529 N N . GLY A 1 185 ? 6.718 3.877 15.535 1.00 82.88 185 GLY A N 1
ATOM 1530 C CA . GLY A 1 185 ? 7.667 3.096 16.315 1.00 82.88 185 GLY A CA 1
ATOM 1531 C C . GLY A 1 185 ? 6.989 2.057 17.210 1.00 82.88 185 GLY A C 1
ATOM 1532 O O . GLY A 1 185 ? 5.867 2.217 17.699 1.00 82.88 185 GLY A O 1
ATOM 1533 N N . GLU A 1 186 ? 7.704 0.960 17.462 1.00 81.81 186 GLU A N 1
ATOM 1534 C CA . GLU A 1 186 ? 7.154 -0.227 18.130 1.00 81.81 186 GLU A CA 1
ATOM 1535 C C . GLU A 1 186 ? 6.646 0.043 19.559 1.00 81.81 186 GLU A C 1
ATOM 1537 O O . GLU A 1 186 ? 5.672 -0.566 20.001 1.00 81.81 186 GLU A O 1
ATOM 1542 N N . ALA A 1 187 ? 7.272 0.968 20.297 1.00 84.50 187 ALA A N 1
ATOM 1543 C CA . ALA A 1 187 ? 6.884 1.284 21.672 1.00 84.50 187 ALA A CA 1
ATOM 1544 C C . ALA A 1 187 ? 5.526 2.001 21.757 1.00 84.50 187 ALA A C 1
ATOM 1546 O O . ALA A 1 187 ? 4.695 1.642 22.594 1.00 84.50 187 ALA A O 1
ATOM 1547 N N . GLU A 1 188 ? 5.287 2.988 20.891 1.00 86.94 188 GLU A N 1
ATOM 1548 C CA . GLU A 1 188 ? 4.012 3.708 20.841 1.00 86.94 188 GLU A CA 1
ATOM 1549 C C . GLU A 1 188 ? 2.924 2.849 20.174 1.00 86.94 188 GLU A C 1
ATOM 1551 O O . GLU A 1 188 ? 1.783 2.840 20.639 1.00 86.94 188 GLU A O 1
ATOM 1556 N N . PHE A 1 189 ? 3.282 2.017 19.187 1.00 87.81 189 PHE A N 1
ATOM 1557 C CA . PHE A 1 189 ? 2.383 0.999 18.633 1.00 87.81 189 PHE A CA 1
ATOM 1558 C C . PHE A 1 189 ? 1.862 0.035 19.718 1.00 87.81 189 PHE A C 1
ATOM 1560 O O . PHE A 1 189 ? 0.655 -0.184 19.836 1.00 87.81 189 PHE A O 1
ATOM 1567 N N . LEU A 1 190 ? 2.745 -0.476 20.586 1.00 86.75 190 LEU A N 1
ATOM 1568 C CA . LEU A 1 190 ? 2.357 -1.321 21.725 1.00 86.75 190 LEU A CA 1
ATOM 1569 C C . LEU A 1 190 ? 1.491 -0.587 22.759 1.00 86.75 190 LEU A C 1
ATOM 1571 O O . LEU A 1 190 ? 0.629 -1.216 23.382 1.00 86.75 190 LEU A O 1
ATOM 1575 N N . ALA A 1 191 ? 1.721 0.713 22.971 1.00 89.25 191 ALA A N 1
ATOM 1576 C CA . ALA A 1 191 ? 0.913 1.527 23.875 1.00 89.25 191 ALA A CA 1
ATOM 1577 C C . ALA A 1 191 ? -0.520 1.686 23.343 1.00 89.25 191 ALA A C 1
ATOM 1579 O O . ALA A 1 191 ? -1.468 1.379 24.067 1.00 89.25 191 ALA A O 1
ATOM 1580 N N . LYS A 1 192 ? -0.676 2.034 22.058 1.00 88.62 192 LYS A N 1
ATOM 1581 C CA . LYS A 1 192 ? -1.988 2.145 21.398 1.00 88.62 192 LYS A CA 1
ATOM 1582 C C . LYS A 1 192 ? -2.733 0.810 21.374 1.00 88.62 192 LYS A C 1
ATOM 1584 O O . LYS A 1 192 ? -3.898 0.754 21.752 1.00 88.62 192 LYS A O 1
ATOM 1589 N N . LEU A 1 193 ? -2.059 -0.298 21.053 1.00 88.81 193 LEU A N 1
ATOM 1590 C CA . LEU A 1 193 ? -2.679 -1.630 21.118 1.00 88.81 193 LEU A CA 1
ATOM 1591 C C . LEU A 1 193 ? -3.143 -2.006 22.535 1.00 88.81 193 LEU A C 1
ATOM 1593 O O . LEU A 1 193 ? -4.171 -2.661 22.696 1.00 88.81 193 LEU A O 1
ATOM 1597 N N . LYS A 1 194 ? -2.412 -1.593 23.578 1.00 89.12 194 LYS A N 1
ATOM 1598 C CA . LYS A 1 194 ? -2.823 -1.824 24.971 1.00 89.12 194 LYS A CA 1
ATOM 1599 C C . LYS A 1 194 ? -4.094 -1.045 25.319 1.00 89.12 194 LYS A C 1
ATOM 1601 O O . LYS A 1 194 ? -4.949 -1.579 26.026 1.00 89.12 194 LYS A O 1
ATOM 1606 N N . GLU A 1 195 ? -4.221 0.191 24.848 1.00 89.69 195 GLU A N 1
ATOM 1607 C CA . GLU A 1 195 ? -5.431 1.001 25.028 1.00 89.69 195 GLU A CA 1
ATOM 1608 C C . GLU A 1 195 ? -6.629 0.370 24.313 1.00 89.69 195 GLU A C 1
ATOM 1610 O O . GLU A 1 195 ? -7.672 0.153 24.935 1.00 89.69 195 GLU A O 1
ATOM 1615 N N . GLU A 1 196 ? -6.450 -0.038 23.056 1.00 89.38 196 GLU A N 1
ATOM 1616 C CA . GLU A 1 196 ? -7.487 -0.706 22.263 1.00 89.38 196 GLU A CA 1
ATOM 1617 C C . GLU A 1 196 ? -7.897 -2.059 22.864 1.00 89.38 196 GLU A C 1
ATOM 1619 O O . GLU A 1 196 ? -9.082 -2.383 22.922 1.00 89.38 196 GLU A O 1
ATOM 1624 N N . ARG A 1 197 ? -6.957 -2.825 23.430 1.00 89.81 197 ARG A N 1
ATOM 1625 C CA . ARG A 1 197 ? -7.260 -4.060 24.175 1.00 89.81 197 ARG A CA 1
ATOM 1626 C C . ARG A 1 197 ? -8.194 -3.801 25.354 1.00 89.81 197 ARG A C 1
ATOM 1628 O O . ARG A 1 197 ? -9.123 -4.566 25.605 1.00 89.81 197 ARG A O 1
ATOM 1635 N N . VAL A 1 198 ? -7.919 -2.746 26.119 1.00 89.31 198 VAL A N 1
ATOM 1636 C CA . VAL A 1 198 ? -8.757 -2.362 27.259 1.00 89.31 198 VAL A CA 1
ATOM 1637 C C . VAL A 1 198 ? -10.120 -1.872 26.774 1.00 89.31 198 VAL A C 1
ATOM 1639 O O . VAL A 1 198 ? -11.121 -2.151 27.430 1.00 89.31 198 VAL A O 1
ATOM 1642 N N . ARG A 1 199 ? -10.164 -1.170 25.638 1.00 87.94 199 ARG A N 1
ATOM 1643 C CA . ARG A 1 199 ? -11.385 -0.665 25.003 1.00 87.94 199 ARG A CA 1
ATOM 1644 C C . ARG A 1 199 ? -12.323 -1.790 24.567 1.00 87.94 199 ARG A C 1
ATOM 1646 O O . ARG A 1 199 ? -13.499 -1.755 24.913 1.00 87.94 199 ARG A O 1
ATOM 1653 N N . TRP A 1 200 ? -11.789 -2.797 23.882 1.00 90.25 200 TRP A N 1
ATOM 1654 C CA . TRP A 1 200 ? -12.540 -3.937 23.347 1.00 90.25 200 TRP A CA 1
ATOM 1655 C C . TRP A 1 200 ? -12.804 -5.055 24.355 1.00 90.25 200 TRP A C 1
ATOM 1657 O O . TRP A 1 200 ? -13.333 -6.102 23.991 1.00 90.25 200 TRP A O 1
ATOM 1667 N N . HIS A 1 201 ? -12.465 -4.862 25.630 1.00 89.62 201 HIS A N 1
ATOM 1668 C CA . HIS A 1 201 ? -12.735 -5.869 26.645 1.00 89.62 201 HIS A CA 1
ATOM 1669 C C . HIS A 1 201 ? -14.253 -6.147 26.732 1.00 89.62 201 HIS A C 1
ATOM 1671 O O . HIS A 1 201 ? -15.013 -5.195 26.948 1.00 89.62 201 HIS A O 1
ATOM 1677 N N . PRO A 1 202 ? -14.711 -7.414 26.629 1.00 88.00 202 PRO A N 1
ATOM 1678 C CA . PRO A 1 202 ? -16.137 -7.742 26.558 1.00 88.00 202 PRO A CA 1
ATOM 1679 C C . PRO A 1 202 ? -16.969 -7.122 27.686 1.00 88.00 202 PRO A C 1
ATOM 1681 O O . PRO A 1 202 ? -18.028 -6.563 27.428 1.00 88.00 202 PRO A O 1
ATOM 1684 N N . ASP A 1 203 ? -16.447 -7.125 28.916 1.00 88.00 203 ASP A N 1
ATOM 1685 C CA . ASP A 1 203 ? -17.100 -6.496 30.075 1.00 88.00 203 ASP A CA 1
ATOM 1686 C C . ASP A 1 203 ? -17.265 -4.969 29.920 1.00 88.00 203 ASP A C 1
ATOM 1688 O O . ASP A 1 203 ? -18.330 -4.428 30.209 1.00 88.00 203 ASP A O 1
ATOM 1692 N N . LYS A 1 204 ? -16.265 -4.255 29.380 1.00 87.56 204 LYS A N 1
ATOM 1693 C CA . LYS A 1 204 ? -16.371 -2.799 29.173 1.00 87.56 204 LYS A CA 1
ATOM 1694 C C . LYS A 1 204 ? -17.386 -2.452 28.093 1.00 87.56 204 LYS A C 1
ATOM 1696 O O . LYS A 1 204 ? -18.154 -1.505 28.257 1.00 87.56 204 LYS A O 1
ATOM 1701 N N . ILE A 1 205 ? -17.392 -3.217 27.004 1.00 86.81 205 ILE A N 1
ATOM 1702 C CA . ILE A 1 205 ? -18.358 -3.045 25.919 1.00 86.81 205 ILE A CA 1
ATOM 1703 C C . ILE A 1 205 ? -19.772 -3.374 26.410 1.00 86.81 205 ILE A C 1
ATOM 1705 O O . ILE A 1 205 ? -20.701 -2.615 26.153 1.00 86.81 205 ILE A O 1
ATOM 1709 N N . GLN A 1 206 ? -19.933 -4.433 27.204 1.00 86.81 206 GLN A N 1
ATOM 1710 C CA . GLN A 1 206 ? -21.215 -4.799 27.802 1.00 86.81 206 GLN A CA 1
ATOM 1711 C C . GLN A 1 206 ? -21.750 -3.724 28.761 1.00 86.81 206 GLN A C 1
ATOM 1713 O O . GLN A 1 206 ? -22.947 -3.428 28.737 1.00 86.81 206 GLN A O 1
ATOM 1718 N N . GLN A 1 207 ? -20.881 -3.119 29.578 1.00 87.00 207 GLN A N 1
ATOM 1719 C CA . GLN A 1 207 ? -21.244 -1.999 30.454 1.00 87.00 207 GLN A CA 1
ATOM 1720 C C . GLN A 1 207 ? -21.676 -0.768 29.651 1.00 87.00 207 GLN A C 1
ATOM 1722 O O . GLN A 1 207 ? -22.671 -0.131 29.992 1.00 87.00 207 GLN A O 1
ATOM 1727 N N . LYS A 1 208 ? -20.960 -0.453 28.566 1.00 83.50 208 LYS A N 1
ATOM 1728 C CA . LYS A 1 208 ? -21.287 0.663 27.665 1.00 83.50 208 LYS A CA 1
ATOM 1729 C C . LYS A 1 208 ? -22.611 0.465 26.925 1.00 83.50 208 LYS A C 1
ATOM 1731 O O . LYS A 1 208 ? -23.339 1.430 26.753 1.00 83.50 208 LYS A O 1
ATOM 1736 N N . LEU A 1 209 ? -22.944 -0.772 26.562 1.00 83.56 209 LEU A N 1
ATOM 1737 C CA . LEU A 1 209 ? -24.186 -1.145 25.875 1.00 83.56 209 LEU A CA 1
ATOM 1738 C C . LEU A 1 209 ? -25.398 -1.331 26.814 1.00 83.56 209 LEU A C 1
ATOM 1740 O O . LEU A 1 209 ? -26.437 -1.845 26.399 1.00 83.56 209 LEU A O 1
ATOM 1744 N N . GLY A 1 210 ? -25.284 -0.993 28.103 1.00 79.69 210 GLY A N 1
ATOM 1745 C CA . GLY A 1 210 ? -26.410 -1.081 29.041 1.00 79.69 210 GLY A CA 1
ATOM 1746 C C . GLY A 1 210 ? -26.853 -2.511 29.391 1.00 79.69 210 GLY A C 1
ATOM 1747 O O . GLY A 1 210 ? -27.984 -2.723 29.829 1.00 79.69 210 GLY A O 1
ATOM 1748 N N . GLY A 1 211 ? -25.985 -3.514 29.210 1.00 73.06 211 GLY A N 1
ATOM 1749 C CA . GLY A 1 211 ? -26.159 -4.875 29.737 1.00 73.06 211 GLY A CA 1
ATOM 1750 C C . GLY A 1 211 ? -27.105 -5.817 28.974 1.00 73.06 211 GLY A C 1
ATOM 1751 O O . GLY A 1 211 ? -27.000 -7.029 29.164 1.00 73.06 211 GLY A O 1
ATOM 1752 N N . LYS A 1 212 ? -27.981 -5.322 28.088 1.00 67.94 212 LYS A N 1
ATOM 1753 C CA . LYS A 1 212 ? -28.845 -6.152 27.220 1.00 67.94 212 LYS A CA 1
ATOM 1754 C C . LYS A 1 212 ? -28.290 -6.210 25.797 1.00 67.94 212 LYS A C 1
ATOM 1756 O O . LYS A 1 212 ? -28.808 -5.565 24.893 1.00 67.94 212 LYS A O 1
ATOM 1761 N N . VAL A 1 213 ? -27.228 -6.987 25.611 1.00 76.19 213 VAL A N 1
ATOM 1762 C CA . VAL A 1 213 ? -26.559 -7.145 24.311 1.00 76.19 213 VAL A CA 1
ATOM 1763 C C . VAL A 1 213 ? -26.912 -8.492 23.696 1.00 76.19 213 VAL A C 1
ATOM 1765 O O . VAL A 1 213 ? -26.969 -9.502 24.397 1.00 76.19 213 VAL A O 1
ATOM 1768 N N . ASP A 1 214 ? -27.121 -8.513 22.381 1.00 83.50 214 ASP A N 1
ATOM 1769 C CA . ASP A 1 214 ? -27.274 -9.753 21.624 1.00 83.50 214 ASP A CA 1
ATOM 1770 C C . ASP A 1 214 ? -26.012 -10.633 21.746 1.00 83.50 214 ASP A C 1
ATOM 1772 O O . ASP A 1 214 ? -24.874 -10.164 21.638 1.00 83.50 214 ASP A O 1
ATOM 1776 N N . GLN A 1 215 ? -26.209 -11.940 21.939 1.00 83.25 215 GLN A N 1
ATOM 1777 C CA . GLN A 1 215 ? -25.119 -12.912 22.033 1.00 83.25 215 GLN A CA 1
ATOM 1778 C C . GLN A 1 215 ? -24.283 -12.973 20.755 1.00 83.25 215 GLN A C 1
ATOM 1780 O O . GLN A 1 215 ? -23.116 -13.362 20.809 1.00 83.25 215 GLN A O 1
ATOM 1785 N N . ALA A 1 216 ? -24.865 -12.650 19.599 1.00 85.31 216 ALA A N 1
ATOM 1786 C CA . ALA A 1 216 ? -24.111 -12.602 18.355 1.00 85.31 216 ALA A CA 1
ATOM 1787 C C . ALA A 1 216 ? -23.115 -11.424 18.367 1.00 85.31 216 ALA A C 1
ATOM 1789 O O . ALA A 1 216 ? -21.945 -11.615 18.054 1.00 85.31 216 ALA A O 1
ATOM 1790 N N . VAL A 1 217 ? -23.538 -10.240 18.823 1.00 85.00 217 VAL A N 1
ATOM 1791 C CA . VAL A 1 217 ? -22.660 -9.059 18.942 1.00 85.00 217 VAL A CA 1
ATOM 1792 C C . VAL A 1 217 ? -21.546 -9.308 19.956 1.00 85.00 217 VAL A C 1
ATOM 1794 O O . VAL A 1 217 ? -20.386 -9.017 19.682 1.00 85.00 217 VAL A O 1
ATOM 1797 N N . MET A 1 218 ? -21.866 -9.916 21.103 1.00 86.25 218 MET A N 1
ATOM 1798 C CA . MET A 1 218 ? -20.855 -10.246 22.115 1.00 86.25 218 MET A CA 1
ATOM 1799 C C . MET A 1 218 ? -19.806 -11.245 21.615 1.00 86.25 218 MET A C 1
ATOM 1801 O O . MET A 1 218 ? -18.643 -11.160 22.017 1.00 86.25 218 MET A O 1
ATOM 1805 N N . ARG A 1 219 ? -20.187 -12.175 20.727 1.00 89.12 219 ARG A N 1
ATOM 1806 C CA . ARG A 1 219 ? -19.242 -13.094 20.078 1.00 89.12 219 ARG A CA 1
ATOM 1807 C C . ARG A 1 219 ? -18.251 -12.341 19.197 1.00 89.12 219 ARG A C 1
ATOM 1809 O O . ARG A 1 219 ? -17.054 -12.577 19.325 1.00 89.12 219 ARG A O 1
ATOM 1816 N N . ASP A 1 220 ? -18.727 -11.393 18.397 1.00 88.62 220 ASP A N 1
ATOM 1817 C CA . ASP A 1 220 ? -17.865 -10.622 17.495 1.00 88.62 220 ASP A CA 1
ATOM 1818 C C . ASP A 1 220 ? -16.967 -9.643 18.260 1.00 88.62 220 ASP A C 1
ATOM 1820 O O . ASP A 1 220 ? -15.776 -9.543 17.975 1.00 88.62 220 ASP A O 1
ATOM 1824 N N . VAL A 1 221 ? -17.484 -9.000 19.312 1.00 89.25 221 VAL A N 1
ATOM 1825 C CA . VAL A 1 221 ? -16.677 -8.196 20.252 1.00 89.25 221 VAL A CA 1
ATOM 1826 C C . VAL A 1 221 ? -15.563 -9.043 20.874 1.00 89.25 221 VAL A C 1
ATOM 1828 O O . VAL A 1 221 ? -14.409 -8.620 20.933 1.00 89.25 221 VAL A O 1
ATOM 1831 N N . THR A 1 222 ? -15.889 -10.264 21.309 1.00 90.31 222 THR A N 1
ATOM 1832 C CA . THR A 1 222 ? -14.901 -11.190 21.880 1.00 90.31 222 THR A CA 1
ATOM 1833 C C . THR A 1 222 ? -13.872 -11.627 20.836 1.00 90.31 222 THR A C 1
ATOM 1835 O O . THR A 1 222 ? -12.689 -11.720 21.161 1.00 90.31 222 THR A O 1
ATOM 1838 N N . ALA A 1 223 ? -14.285 -11.849 19.585 1.00 90.38 223 ALA A N 1
ATOM 1839 C CA . ALA A 1 223 ? -13.373 -12.165 18.490 1.00 90.38 223 ALA A CA 1
ATOM 1840 C C . ALA A 1 223 ? -12.382 -11.017 18.251 1.00 90.38 223 ALA A C 1
ATOM 1842 O O . ALA A 1 223 ? -11.172 -11.248 18.248 1.00 90.38 223 ALA A O 1
ATOM 1843 N N . VAL A 1 224 ? -12.869 -9.773 18.151 1.00 90.31 224 VAL A N 1
ATOM 1844 C CA . VAL A 1 224 ? -12.022 -8.575 18.021 1.00 90.31 224 VAL A CA 1
ATOM 1845 C C . VAL A 1 224 ? -11.037 -8.477 19.187 1.00 90.31 224 VAL A C 1
ATOM 1847 O O . VAL A 1 224 ? -9.840 -8.299 18.961 1.00 90.31 224 VAL A O 1
ATOM 1850 N N . PHE A 1 225 ? -11.501 -8.669 20.425 1.00 91.62 225 PHE A N 1
ATOM 1851 C CA . PHE A 1 225 ? -10.635 -8.670 21.604 1.00 91.62 225 PHE A CA 1
ATOM 1852 C C . PHE A 1 225 ? -9.517 -9.716 21.509 1.00 91.62 225 PHE A C 1
ATOM 1854 O O . PHE A 1 225 ? -8.356 -9.386 21.735 1.00 91.62 225 PHE A O 1
ATOM 1861 N N . GLN A 1 226 ? -9.843 -10.959 21.145 1.00 91.81 226 GLN A N 1
ATOM 1862 C CA . GLN A 1 226 ? -8.856 -12.035 21.001 1.00 91.81 226 GLN A CA 1
ATOM 1863 C C . GLN A 1 226 ? -7.836 -11.738 19.897 1.00 91.81 226 GLN A C 1
ATOM 1865 O O . GLN A 1 226 ? -6.652 -12.036 20.053 1.00 91.81 226 GLN A O 1
ATOM 1870 N N . ILE A 1 227 ? -8.271 -11.129 18.793 1.00 91.50 227 ILE A N 1
ATOM 1871 C CA . ILE A 1 227 ? -7.385 -10.726 17.698 1.00 91.50 227 ILE A CA 1
ATOM 1872 C C . ILE A 1 227 ? -6.409 -9.641 18.167 1.00 91.50 227 ILE A C 1
ATOM 1874 O O . ILE A 1 227 ? -5.208 -9.762 17.919 1.00 91.50 227 ILE A O 1
ATOM 1878 N N . VAL A 1 228 ? -6.902 -8.614 18.866 1.00 89.56 228 VAL A N 1
ATOM 1879 C CA . VAL A 1 228 ? -6.072 -7.523 19.405 1.00 89.56 228 VAL A CA 1
ATOM 1880 C C . VAL A 1 228 ? -5.120 -8.039 20.488 1.00 89.56 228 VAL A C 1
ATOM 1882 O O . VAL A 1 228 ? -3.947 -7.671 20.497 1.00 89.56 228 VAL A O 1
ATOM 1885 N N . ASP A 1 229 ? -5.585 -8.926 21.371 1.00 90.62 229 ASP A N 1
ATOM 1886 C CA . ASP A 1 229 ? -4.771 -9.547 22.424 1.00 90.62 229 ASP A CA 1
ATOM 1887 C C . ASP A 1 229 ? -3.645 -10.413 21.839 1.00 90.62 229 ASP A C 1
ATOM 1889 O O . ASP A 1 229 ? -2.492 -10.307 22.270 1.00 90.62 229 ASP A O 1
ATOM 1893 N N . LYS A 1 230 ? -3.944 -11.189 20.788 1.00 90.50 230 LYS A N 1
ATOM 1894 C CA . LYS A 1 230 ? -2.938 -11.950 20.041 1.00 90.50 230 LYS A CA 1
ATOM 1895 C C . LYS A 1 230 ? -1.938 -11.027 19.345 1.00 90.50 230 LYS A C 1
ATOM 1897 O O . LYS A 1 230 ? -0.738 -11.223 19.496 1.00 90.50 230 LYS A O 1
ATOM 1902 N N . LEU A 1 231 ? -2.409 -9.990 18.647 1.00 88.25 231 LEU A N 1
ATOM 1903 C CA . LEU A 1 231 ? -1.544 -9.024 17.960 1.00 88.25 231 LEU A CA 1
ATOM 1904 C C . LEU A 1 231 ? -0.600 -8.306 18.938 1.00 88.25 231 LEU A C 1
ATOM 1906 O O . LEU A 1 231 ? 0.589 -8.144 18.657 1.00 88.25 231 LEU A O 1
ATOM 1910 N N . TRP A 1 232 ? -1.108 -7.904 20.105 1.00 89.12 232 TRP A N 1
ATOM 1911 C CA . TRP A 1 232 ? -0.300 -7.292 21.157 1.00 89.12 232 TRP A CA 1
ATOM 1912 C C . TRP A 1 232 ? 0.734 -8.269 21.728 1.00 89.12 232 TRP A C 1
ATOM 1914 O O . TRP A 1 232 ? 1.895 -7.894 21.904 1.00 89.12 232 TRP A O 1
ATOM 1924 N N . SER A 1 233 ? 0.337 -9.521 21.972 1.00 88.12 233 SER A N 1
ATOM 1925 C CA . SER A 1 233 ? 1.231 -10.571 22.472 1.00 88.12 233 SER A CA 1
ATOM 1926 C C . SER A 1 233 ? 2.349 -10.882 21.475 1.00 88.12 233 SER A C 1
ATOM 1928 O O . SER A 1 233 ? 3.516 -10.851 21.855 1.00 88.12 233 SER A O 1
ATOM 1930 N N . ASP A 1 234 ? 2.020 -11.062 20.194 1.00 87.38 234 ASP A N 1
ATOM 1931 C CA . ASP A 1 234 ? 2.987 -11.335 19.124 1.00 87.38 234 ASP A CA 1
ATOM 1932 C C . ASP A 1 234 ? 4.000 -10.187 18.969 1.00 87.38 234 ASP A C 1
ATOM 1934 O O . ASP A 1 234 ? 5.204 -10.411 18.828 1.00 87.38 234 ASP A O 1
ATOM 1938 N N . THR A 1 235 ? 3.527 -8.939 19.039 1.00 83.38 235 THR A N 1
ATOM 1939 C CA . THR A 1 235 ? 4.389 -7.750 18.939 1.00 83.38 235 THR A CA 1
ATOM 1940 C C . THR A 1 235 ? 5.290 -7.606 20.167 1.00 83.38 235 THR A C 1
ATOM 1942 O O . THR A 1 235 ? 6.457 -7.238 20.050 1.00 83.38 235 THR A O 1
ATOM 1945 N N . ARG A 1 236 ? 4.781 -7.941 21.359 1.00 81.81 236 ARG A N 1
ATOM 1946 C CA . ARG A 1 236 ? 5.567 -7.942 22.598 1.00 81.81 236 ARG A CA 1
ATOM 1947 C C . ARG A 1 236 ? 6.618 -9.051 22.607 1.00 81.81 236 ARG A C 1
ATOM 1949 O O . ARG A 1 236 ? 7.732 -8.799 23.053 1.00 81.81 236 ARG A O 1
ATOM 1956 N N . SER A 1 237 ? 6.281 -10.246 22.125 1.00 74.00 237 SER A N 1
ATOM 1957 C CA . SER A 1 237 ? 7.208 -11.378 22.044 1.00 74.00 237 SER A CA 1
ATOM 1958 C C . SER A 1 237 ? 8.359 -11.124 21.077 1.00 74.00 237 SER A C 1
ATOM 1960 O O . SER A 1 237 ? 9.461 -11.573 21.346 1.00 74.00 237 SER A O 1
ATOM 1962 N N . LYS A 1 238 ? 8.154 -10.357 19.998 1.00 69.12 238 LYS A N 1
ATOM 1963 C CA . LYS A 1 238 ? 9.246 -9.951 19.091 1.00 69.12 238 LYS A CA 1
ATOM 1964 C C . LYS A 1 238 ? 10.285 -9.022 19.732 1.00 69.12 238 LYS A C 1
ATOM 1966 O O . LYS A 1 238 ? 11.393 -8.922 19.220 1.00 69.12 238 LYS A O 1
ATOM 1971 N N . ARG A 1 239 ? 9.928 -8.329 20.818 1.00 58.75 239 ARG A N 1
ATOM 1972 C CA . ARG A 1 239 ? 10.811 -7.395 21.534 1.00 58.75 239 ARG A CA 1
ATOM 1973 C C . ARG A 1 239 ? 11.711 -8.092 22.569 1.00 58.75 239 ARG A C 1
ATOM 1975 O O . ARG A 1 239 ? 12.675 -7.476 23.021 1.00 58.75 239 ARG A O 1
ATOM 1982 N N . GLN A 1 240 ? 11.349 -9.302 23.001 1.00 47.31 240 GLN A N 1
ATOM 1983 C CA . GLN A 1 240 ? 12.011 -10.046 24.079 1.00 47.31 240 GLN A CA 1
ATOM 1984 C C . GLN A 1 240 ? 12.969 -11.093 23.515 1.00 47.31 240 GLN A C 1
ATOM 1986 O O . GLN A 1 240 ? 14.055 -11.237 24.116 1.00 47.31 240 GLN A O 1
#

Sequence (240 aa):
MAKAQTPPPIGIVAIDPPPLDTEAAFRESLFDAMADDEGAAYWENVYGQPIHVYSQEKAGPDGELERMDDDEYAAFVRQKMWEKTHQGLLEERARREERRKRKEREEDEARRLTREMERSLRKGEERRRRKGWRERFEEYGKAWGEWDGELEGIAWPVRSGRREDVDADAVRDFFVMGIDPEEVGEAEFLAKLKEERVRWHPDKIQQKLGGKVDQAVMRDVTAVFQIVDKLWSDTRSKRQ

Secondary structure (DSSP, 8-state):
-----PPPP------PPPPP-HHHHHHHHHHHHTSSHHHHHHHHHHS-S------S----TT-GGGSS-HHHHHHHHHHHHHHHHHHHHHHHHHHHHHHHHHHHHHHHHHHHHHHHHHHHHHHHHHHHHHHHHHHHHHHHHHHHHH--S-GGG---SSTT--GGG--HHHHHHHHHHHH-HHHH-HHHHHHHHHHHHHHT-HHHHHHHTTT---HHHHHHHHHHHHHHHHHHHHHHHTT-

Foldseek 3Di:
DDDDDDDDDDDDPPPDPDPPPVVVVVVVVVVVLVVDPVSVVVVCVVPPDPPDDDDPPPQDPVNPLVPDDPVRNVVVVVVVVCCVVCVVVVVVVVVVVVVVVVVVVVVVVVVVVVVVVVVVVVVVVLVVQLVLLQVLLVVLVVLLVVDQQDPVSNQDLASVSDLVPLDLVRNLCSLCSNCPCVPNPLVVSLVVLVVVLVVLDLVNSCVSNVNPDDPVVSVSSVVSNVSSVVSSVVSVVVVD